Protein AF-A0A4Q6BXK0-F1 (afdb_monomer_lite)

Foldseek 3Di:
DDDDDDDDDDDDDDDDDDDDDDDPPPDPDPPDPPDPQPPVNVLVVVQVVVLVLQVVQAFKWKWFKAQPQPRATAWIKIKGWDWDWAFDDDPPPDGGSTHIAIKIWIWIDQPDTDTDIFGHWDADSVQQKTKTKDKDQLVVLVDQFPPRPRIWIKMWIFGDDPQWTWTKIATVPDSNLMITIIIGGVDDDRVVNCVPHPRHLLVQEQDKDKWKKWWWDQDPPPRDTDIFIKMKIKHFYDSPPRVSVNCSRHVQGKGFIKIWMGGPPPDIDIDGRWIQGQNQQKTWDKDWDQDPVGIKIKIKIKGNHDSRDQPAKIKMWIDIPPGDIMIMITHD

Sequence (332 aa):
MKLKIKGSPMKIVTTKTLAALLASAVAVALVGCGKDKSIEQYQRERLQENLAVYESVAGTYTGAVYSTATNKSIGALQLDLSAETTSVASSTGELPIGAPVLVTNVSFRDQSILNIRIDSSFYDQSSGAYNATVVVDRQTVGQPTPGGDKTAQVVIKGFIRNGHLTGTIGALNNPRGSAKFDLVLNGTPLDQIRKGAPKGPLDTVGVTKQYSGRGTMPDSRTGKSTRRSMTLQVNKPSQGPAGDFVDIFNPDILKFVNVSVEFSEAVSISFINIVWNPANRTIDGSNTINSTSGTYTVFIQCNGFEFTQQSEPFHCDYWSSRSPVISMDFQP

Secondary structure (DSSP, 8-state):
--------PPPP---------S----SSS---------HHHHHHHHHHHHHHHHHTT-EEEEEEEEETTT--EEEEEEEEEEEEEE----SSSS---PEEEEEEEEEEESSSEEEEEEEEEEEETTTTEEEEEEEEESGGGSS--TTS--EEEEEEEEEEETTEEEEEEEETT-STT-EEEEEEET-S-HHHHGGGSPP-GGGGTTPEEEEEEEEEEE-TTT--EEEEEEEEEEE----HHHHHHHHHH-TTS-EEEEEEEEETTTEEEEEEEEEEETTTTEEEEEEEEEETTEEEEEEEEEES--TTT--S-EEEEEEETTEEEEEEEE--

pLDDT: mean 81.97, std 17.42, range [34.41, 98.25]

Radius of gyration: 31.19 Å; chains: 1; bounding box: 68×86×97 Å

Structure (mmCIF, N/CA/C/O backbone):
data_AF-A0A4Q6BXK0-F1
#
_entry.id   AF-A0A4Q6BXK0-F1
#
loop_
_atom_site.group_PDB
_atom_site.id
_atom_site.type_symbol
_atom_site.label_atom_id
_atom_site.label_alt_id
_atom_site.label_comp_id
_atom_site.label_asym_id
_atom_site.label_entity_id
_atom_site.label_seq_id
_atom_site.pdbx_PDB_ins_code
_atom_site.Cartn_x
_atom_site.Cartn_y
_atom_site.Cartn_z
_atom_site.occupancy
_atom_site.B_iso_or_equiv
_atom_site.auth_seq_id
_atom_site.auth_comp_id
_atom_site.auth_asym_id
_atom_site.auth_atom_id
_atom_site.pdbx_PDB_model_num
ATOM 1 N N . MET A 1 1 ? -0.822 -53.915 22.910 1.00 47.47 1 MET A N 1
ATOM 2 C CA . MET A 1 1 ? -0.569 -53.940 24.368 1.00 47.47 1 MET A CA 1
ATOM 3 C C . MET A 1 1 ? -1.603 -53.034 25.034 1.00 47.47 1 MET A C 1
ATOM 5 O O . MET A 1 1 ? -1.603 -51.844 24.761 1.00 47.47 1 MET A O 1
ATOM 9 N N . LYS A 1 2 ? -2.572 -53.597 25.769 1.00 38.19 2 LYS A N 1
ATOM 10 C CA . LYS A 1 2 ? -3.665 -52.852 26.423 1.00 38.19 2 LYS A CA 1
ATOM 11 C C . LYS A 1 2 ? -3.293 -52.625 27.890 1.00 38.19 2 LYS A C 1
ATOM 13 O O . LYS A 1 2 ? -3.206 -53.596 28.632 1.00 38.19 2 LYS A O 1
ATOM 18 N N . LEU A 1 3 ? -3.107 -51.372 28.301 1.00 40.94 3 LEU A N 1
ATOM 19 C CA . LEU A 1 3 ? -2.912 -50.991 29.702 1.00 40.94 3 LEU A CA 1
ATOM 20 C C . LEU A 1 3 ? -4.187 -50.315 30.224 1.00 40.94 3 LEU A C 1
ATOM 22 O O . LEU A 1 3 ? -4.533 -49.202 29.843 1.00 40.94 3 LEU A O 1
ATOM 26 N N . LYS A 1 4 ? -4.913 -51.065 31.060 1.00 40.66 4 LYS A N 1
ATOM 27 C CA . LYS A 1 4 ? -6.055 -50.638 31.879 1.00 40.66 4 LYS A CA 1
ATOM 28 C C . LYS A 1 4 ? -5.491 -50.051 33.177 1.00 40.66 4 LYS A C 1
ATOM 30 O O . LYS A 1 4 ? -4.868 -50.795 33.929 1.00 40.66 4 LYS A O 1
ATOM 35 N N . ILE A 1 5 ? -5.756 -48.781 33.477 1.00 53.19 5 ILE A N 1
ATOM 36 C CA . ILE A 1 5 ? -5.547 -48.222 34.821 1.00 53.19 5 ILE A CA 1
ATOM 37 C C . ILE A 1 5 ? -6.923 -47.966 35.445 1.00 53.19 5 ILE A C 1
ATOM 39 O O . ILE A 1 5 ? -7.751 -47.233 34.908 1.00 53.19 5 ILE A O 1
ATOM 43 N N . LYS A 1 6 ? -7.164 -48.684 36.546 1.00 49.00 6 LYS A N 1
ATOM 44 C CA . LYS A 1 6 ? -8.318 -48.610 37.451 1.00 49.00 6 LYS A CA 1
ATOM 45 C C . LYS A 1 6 ? -8.312 -47.270 38.193 1.00 49.00 6 LYS A C 1
ATOM 47 O O . LYS A 1 6 ? -7.262 -46.824 38.640 1.00 49.00 6 LYS A O 1
ATOM 52 N N . GLY A 1 7 ? -9.492 -46.671 38.331 1.00 44.62 7 GLY A N 1
ATOM 53 C CA . GLY A 1 7 ? -9.680 -45.369 38.961 1.00 44.62 7 GLY A CA 1
ATOM 54 C C . GLY A 1 7 ? -9.720 -45.370 40.489 1.00 44.62 7 GLY A C 1
ATOM 55 O O . GLY A 1 7 ? -9.582 -46.393 41.158 1.00 44.62 7 GLY A O 1
ATOM 56 N N . SER A 1 8 ? -9.986 -44.183 41.025 1.00 42.69 8 SER A N 1
ATOM 57 C CA . SER A 1 8 ? -10.644 -43.976 42.313 1.00 42.69 8 SER A CA 1
ATOM 58 C C . SER A 1 8 ? -11.470 -42.683 42.246 1.00 42.69 8 SER A C 1
ATOM 60 O O . SER A 1 8 ? -11.004 -41.706 41.659 1.00 42.69 8 SER A O 1
ATOM 62 N N . PRO A 1 9 ? -12.703 -42.678 42.784 1.00 49.78 9 PRO A N 1
ATOM 63 C CA . PRO A 1 9 ? -13.617 -41.545 42.702 1.00 49.78 9 PRO A CA 1
ATOM 64 C C . PRO A 1 9 ? -13.255 -40.468 43.729 1.00 49.78 9 PRO A C 1
ATOM 66 O O . PRO A 1 9 ? -13.140 -40.740 44.926 1.00 49.78 9 PRO A O 1
ATOM 69 N N . MET A 1 10 ? -13.103 -39.229 43.262 1.00 41.53 10 MET A N 1
ATOM 70 C CA . MET A 1 10 ? -12.923 -38.069 44.128 1.00 41.53 10 MET A CA 1
ATOM 71 C C . MET A 1 10 ? -14.289 -37.639 44.675 1.00 41.53 10 MET A C 1
ATOM 73 O O . MET A 1 10 ? -15.237 -37.414 43.924 1.00 41.53 10 MET A O 1
ATOM 77 N N . LYS A 1 11 ? 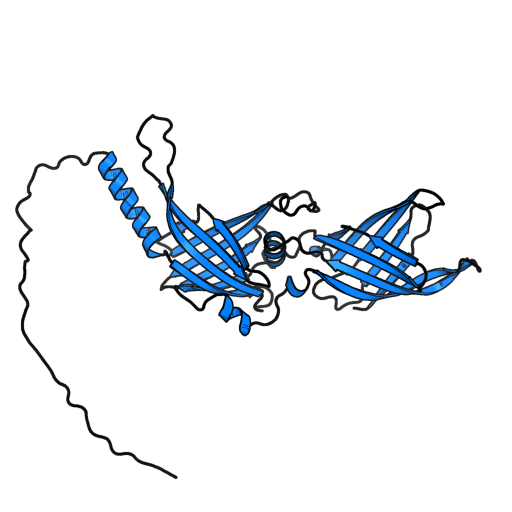-14.390 -37.605 46.006 1.00 39.88 11 LYS A N 1
ATOM 78 C CA . LYS A 1 11 ? -15.603 -37.274 46.757 1.00 39.88 11 LYS A CA 1
ATOM 79 C C . LYS A 1 11 ? -16.047 -35.838 46.474 1.00 39.88 11 LYS A C 1
ATOM 81 O O . LYS A 1 11 ? -15.280 -34.896 46.644 1.00 39.88 11 LYS A O 1
ATOM 86 N N . ILE A 1 12 ? -17.320 -35.708 46.121 1.00 42.16 12 ILE A N 1
ATOM 87 C CA . ILE A 1 12 ? -18.082 -34.462 46.109 1.00 42.16 12 ILE A CA 1
ATOM 88 C C . ILE A 1 12 ? -18.236 -34.004 47.563 1.00 42.16 12 ILE A C 1
ATOM 90 O O . ILE A 1 12 ? -18.838 -34.709 48.373 1.00 42.16 12 ILE A O 1
ATOM 94 N N . VAL A 1 13 ? -17.686 -32.837 47.894 1.00 41.59 13 VAL A N 1
ATOM 95 C CA . VAL A 1 13 ? -17.972 -32.136 49.150 1.00 41.59 13 VAL A CA 1
ATOM 96 C C . VAL A 1 13 ? -19.018 -31.073 48.846 1.00 41.59 13 VAL A C 1
ATOM 98 O O . VAL A 1 13 ? -18.731 -30.022 48.283 1.00 41.59 13 VAL A O 1
ATOM 101 N N . THR A 1 14 ? -20.259 -31.388 49.193 1.00 41.06 14 THR A N 1
ATOM 102 C CA . THR A 1 14 ? -21.359 -30.436 49.328 1.00 41.06 14 THR A CA 1
ATOM 103 C C . THR A 1 14 ? -21.208 -29.668 50.636 1.00 41.06 14 THR A C 1
ATOM 105 O O . THR A 1 14 ? -21.410 -30.240 51.706 1.00 41.06 14 THR A O 1
ATOM 108 N N . THR A 1 15 ? -20.941 -28.369 50.559 1.00 41.47 15 THR A N 1
ATOM 109 C CA . THR A 1 15 ? -21.187 -27.418 51.650 1.00 41.47 15 THR A CA 1
ATOM 110 C C . THR A 1 15 ? -22.374 -26.541 51.268 1.00 41.47 15 THR A C 1
ATOM 112 O O . THR A 1 15 ? -22.291 -25.651 50.426 1.00 41.47 15 THR A O 1
ATOM 115 N N . LYS A 1 16 ? -23.521 -26.848 51.878 1.00 40.62 16 LYS A N 1
ATOM 116 C CA . LYS A 1 16 ? -24.666 -25.945 51.981 1.00 40.62 16 LYS A CA 1
ATOM 117 C C . LYS A 1 16 ? -24.471 -25.033 53.200 1.00 40.62 16 LYS A C 1
ATOM 119 O O . LYS A 1 16 ? -23.927 -25.465 54.213 1.00 40.62 16 LYS A O 1
ATOM 124 N N . THR A 1 17 ? -25.087 -23.856 53.089 1.00 37.41 17 THR A N 1
ATOM 125 C CA . THR A 1 17 ? -25.618 -22.957 54.137 1.00 37.41 17 THR A CA 1
ATOM 126 C C . THR A 1 17 ? -24.703 -21.956 54.863 1.00 37.41 17 THR A C 1
ATOM 128 O O . THR A 1 17 ? -23.662 -22.312 55.397 1.00 37.41 17 THR A O 1
ATOM 131 N N . LEU A 1 18 ? -25.262 -20.731 54.959 1.00 34.84 18 LEU A N 1
ATOM 132 C CA . LEU A 1 18 ? -24.888 -19.512 55.707 1.00 34.84 18 LEU A CA 1
ATOM 133 C C . LEU A 1 18 ? -23.743 -18.680 55.086 1.00 34.84 18 LEU A C 1
ATOM 135 O O . LEU A 1 18 ? -22.638 -19.171 54.951 1.00 34.84 18 LEU A O 1
ATOM 139 N N . ALA A 1 19 ? -23.909 -17.421 54.661 1.00 34.41 19 ALA A N 1
ATOM 140 C CA . ALA A 1 19 ? -24.789 -16.368 55.162 1.00 34.41 19 ALA A CA 1
ATOM 141 C C . ALA A 1 19 ? -25.384 -15.503 54.029 1.00 34.41 19 ALA A C 1
ATOM 143 O O . ALA A 1 19 ? -24.677 -14.816 53.295 1.00 34.41 19 ALA A O 1
ATOM 144 N N . ALA A 1 20 ? -26.715 -15.524 53.936 1.00 37.69 20 ALA A N 1
ATOM 145 C CA . ALA A 1 20 ? -27.497 -14.354 53.561 1.00 37.69 20 ALA A CA 1
ATOM 146 C C . ALA A 1 20 ? -27.573 -13.413 54.781 1.00 37.69 20 ALA A C 1
ATOM 148 O O . ALA A 1 20 ? -27.389 -13.871 55.907 1.00 37.69 20 ALA A O 1
ATOM 149 N N . LEU A 1 21 ? -27.918 -12.147 54.540 1.00 35.72 21 LEU A N 1
ATOM 150 C CA . LEU A 1 21 ? -27.929 -11.002 55.465 1.00 35.72 21 LEU A CA 1
ATOM 151 C C . LEU A 1 21 ? -26.578 -10.308 55.663 1.00 35.72 21 LEU A C 1
ATOM 153 O O . LEU A 1 21 ? -25.875 -10.548 56.636 1.00 35.72 21 LEU A O 1
ATOM 157 N N . LEU A 1 22 ? -26.319 -9.319 54.806 1.00 36.19 22 LEU A N 1
ATOM 158 C CA . LEU A 1 22 ? -25.858 -8.007 55.254 1.00 36.19 22 LEU A CA 1
ATOM 159 C C . LEU A 1 22 ? -26.405 -6.934 54.297 1.00 36.19 22 LEU A C 1
ATOM 161 O O . LEU A 1 22 ? -26.023 -6.845 53.136 1.00 36.19 22 LEU A O 1
ATOM 165 N N . ALA A 1 23 ? -27.323 -6.141 54.851 1.00 38.09 23 ALA A N 1
ATOM 166 C CA . ALA A 1 23 ? -27.638 -4.764 54.479 1.00 38.09 23 ALA A CA 1
ATOM 167 C C . ALA A 1 23 ? -28.390 -4.492 53.160 1.00 38.09 23 ALA A C 1
ATOM 169 O O . ALA A 1 23 ? -28.020 -3.632 52.367 1.00 38.09 23 ALA A O 1
ATOM 170 N N . SER A 1 24 ? -29.584 -5.071 53.037 1.00 40.47 24 SER A N 1
ATOM 171 C CA . SER A 1 24 ? -30.752 -4.321 52.560 1.00 40.47 24 SER A CA 1
ATOM 172 C C . SER A 1 24 ? -31.136 -3.266 53.613 1.00 40.47 24 SER A C 1
ATOM 174 O O . SER A 1 24 ? -31.979 -3.532 54.467 1.00 40.47 24 SER A O 1
ATOM 176 N N . ALA A 1 25 ? -30.466 -2.110 53.626 1.00 38.47 25 ALA A N 1
ATOM 177 C CA . ALA A 1 25 ? -30.793 -1.017 54.549 1.00 38.47 25 ALA A CA 1
ATOM 178 C C . ALA A 1 25 ? -30.256 0.356 54.098 1.00 38.47 25 ALA A C 1
ATOM 180 O O . ALA A 1 25 ? -29.630 1.042 54.890 1.00 38.47 25 ALA A O 1
ATOM 181 N N . VAL A 1 26 ? -30.514 0.772 52.851 1.00 40.78 26 VAL A N 1
ATOM 182 C CA . VAL A 1 26 ? -30.717 2.198 52.501 1.00 40.78 26 VAL A CA 1
ATOM 183 C C . VAL A 1 26 ? -31.717 2.272 51.340 1.00 40.78 26 VAL A C 1
ATOM 185 O O . VAL A 1 26 ? -31.416 2.692 50.230 1.00 40.78 26 VAL A O 1
ATOM 188 N N . ALA A 1 27 ? -32.934 1.806 51.584 1.00 44.47 27 ALA A N 1
ATOM 189 C CA . ALA A 1 27 ? -34.097 2.268 50.845 1.00 44.47 27 ALA A CA 1
ATOM 190 C C . ALA A 1 27 ? -35.054 2.828 51.897 1.00 44.47 27 ALA A C 1
ATOM 192 O O . ALA A 1 27 ? -35.270 2.186 52.920 1.00 44.47 27 ALA A O 1
ATOM 193 N N . VAL A 1 28 ? -35.608 4.012 51.633 1.00 44.97 28 VAL A N 1
ATOM 194 C CA . VAL A 1 28 ? -36.529 4.774 52.498 1.00 44.97 28 VAL A CA 1
ATOM 195 C C . VAL A 1 28 ? -35.856 5.680 53.544 1.00 44.97 28 VAL A C 1
ATOM 197 O O . VAL A 1 28 ? -36.063 5.536 54.742 1.00 44.97 28 VAL A O 1
ATOM 200 N N . ALA A 1 29 ? -35.099 6.681 53.081 1.00 40.66 29 ALA A N 1
ATOM 201 C CA . ALA A 1 29 ? -34.947 7.955 53.803 1.00 40.66 29 ALA A CA 1
ATOM 202 C C . ALA A 1 29 ? -34.529 9.128 52.891 1.00 40.66 29 ALA A C 1
ATOM 204 O O . ALA A 1 29 ? -33.766 9.980 53.314 1.00 40.66 29 ALA A O 1
ATOM 205 N N . LEU A 1 30 ? -35.003 9.197 51.641 1.00 43.28 30 LEU A N 1
ATOM 206 C CA . LEU A 1 30 ? -34.894 10.407 50.811 1.00 43.28 30 LEU A CA 1
ATOM 207 C C . LEU A 1 30 ? -36.095 10.498 49.852 1.00 43.28 30 LEU A C 1
ATOM 209 O O . LEU A 1 30 ? -35.956 10.503 48.635 1.00 43.28 30 LEU A O 1
ATOM 213 N N . VAL A 1 31 ? -37.300 10.628 50.414 1.00 48.72 31 VAL A N 1
ATOM 214 C CA . VAL A 1 31 ? -38.347 11.443 49.769 1.00 48.72 31 VAL A CA 1
ATOM 215 C C . VAL A 1 31 ? -37.967 12.899 50.053 1.00 48.72 31 VAL A C 1
ATOM 217 O O . VAL A 1 31 ? -38.563 13.577 50.881 1.00 48.72 31 VAL A O 1
ATOM 220 N N . GLY A 1 32 ? -36.847 13.326 49.475 1.00 43.81 32 GLY A N 1
ATOM 221 C CA . GLY A 1 32 ? -36.395 14.708 49.479 1.00 43.81 32 GLY A CA 1
ATOM 222 C C . GLY A 1 32 ? -36.852 15.338 48.177 1.00 43.81 32 GLY A C 1
ATOM 223 O O . GLY A 1 32 ? -36.694 14.720 47.127 1.00 43.81 32 GLY A O 1
ATOM 224 N N . CYS A 1 33 ? -37.446 16.528 48.265 1.00 47.50 33 CYS A N 1
ATOM 225 C CA . CYS A 1 33 ? -37.827 17.398 47.156 1.00 47.50 33 CYS A CA 1
ATOM 226 C C . CYS A 1 33 ? -36.963 17.159 45.913 1.00 47.50 33 CYS A C 1
ATOM 228 O O . CYS A 1 33 ? -35.739 17.276 46.005 1.00 47.50 33 CYS A O 1
ATOM 230 N N . GLY A 1 34 ? -37.593 16.832 44.780 1.00 48.00 34 GLY A N 1
ATOM 231 C CA . GLY A 1 34 ? -36.916 16.744 43.492 1.00 48.00 34 GLY A CA 1
ATOM 232 C C . GLY A 1 34 ? -36.221 18.068 43.208 1.00 48.00 34 GLY A C 1
ATOM 233 O O . GLY A 1 34 ? -36.847 19.012 42.743 1.00 48.00 34 GLY A O 1
ATOM 234 N N . LYS A 1 35 ? -34.939 18.165 43.569 1.00 55.38 35 LYS A N 1
ATOM 235 C CA . LYS A 1 35 ? -34.068 19.229 43.099 1.00 55.38 35 LYS A CA 1
ATOM 236 C C . LYS A 1 35 ? -33.928 18.974 41.615 1.00 55.38 35 LYS A C 1
ATOM 238 O O . LYS A 1 35 ? -33.346 17.956 41.235 1.00 55.38 35 LYS A O 1
ATOM 243 N N . ASP A 1 36 ? -34.494 19.866 40.813 1.00 64.00 36 ASP A N 1
ATOM 244 C CA . ASP A 1 36 ? -34.212 19.937 39.389 1.00 64.00 36 ASP A CA 1
ATOM 245 C C . ASP A 1 36 ? -32.697 19.809 39.218 1.00 64.00 36 ASP A C 1
ATOM 247 O O . ASP A 1 36 ? -31.926 20.615 39.752 1.00 64.00 36 ASP A O 1
ATOM 251 N N . LYS A 1 37 ? -32.260 18.719 38.577 1.00 71.62 37 LYS A N 1
ATOM 252 C CA . LYS A 1 37 ? -30.845 18.532 38.260 1.00 71.62 37 LYS A CA 1
ATOM 253 C C . LYS A 1 37 ? -30.430 19.748 37.444 1.00 71.62 37 LYS A C 1
ATOM 255 O O . LYS A 1 37 ? -31.094 20.081 36.461 1.00 71.62 37 LYS A O 1
ATOM 260 N N . SER A 1 38 ? -29.356 20.419 37.850 1.00 80.94 38 SER A N 1
ATOM 261 C CA . SER A 1 38 ? -28.832 21.517 37.045 1.00 80.94 38 SER A CA 1
ATOM 262 C C . SER A 1 38 ? -28.465 20.989 35.656 1.00 80.94 38 SER A C 1
ATOM 264 O O . SER A 1 38 ? -28.091 19.822 35.498 1.00 80.94 38 SER A O 1
ATOM 266 N N . ILE A 1 39 ? -28.563 21.850 34.641 1.00 79.25 39 ILE A N 1
ATOM 267 C CA . ILE A 1 39 ? -28.175 21.515 33.262 1.00 79.25 39 ILE A CA 1
ATOM 268 C C . ILE A 1 39 ? -26.745 20.944 33.235 1.00 79.25 39 ILE A C 1
ATOM 270 O O . ILE A 1 39 ? -26.496 19.938 32.572 1.00 79.25 39 ILE A O 1
ATOM 274 N N . GLU A 1 40 ? -25.846 21.495 34.054 1.00 79.06 40 GLU A N 1
ATOM 275 C CA . GLU A 1 40 ? -24.476 21.001 34.223 1.00 79.06 40 GLU A CA 1
ATOM 276 C C . GLU A 1 40 ? -24.409 19.565 34.762 1.00 79.06 40 GLU A C 1
ATOM 278 O O . GLU A 1 40 ? -23.611 18.758 34.285 1.00 79.06 40 GLU A O 1
ATOM 283 N N . GLN A 1 41 ? -25.238 19.220 35.755 1.00 82.50 41 GLN A N 1
ATOM 284 C CA . GLN A 1 41 ? -25.271 17.868 36.312 1.00 82.50 41 GLN A CA 1
ATOM 285 C C . GLN A 1 41 ? -25.757 16.859 35.266 1.00 82.50 41 GLN A C 1
ATOM 287 O O . GLN A 1 41 ? -25.150 15.802 35.113 1.00 82.50 41 GLN A O 1
ATOM 292 N N . TYR A 1 42 ? -26.795 17.206 34.503 1.00 83.06 42 TYR A N 1
ATOM 293 C CA . TYR A 1 42 ? -27.288 16.371 33.407 1.00 83.06 42 TYR A CA 1
ATOM 294 C C . TYR A 1 42 ? -26.234 16.170 32.307 1.00 83.06 42 TYR A C 1
ATOM 296 O O . TYR A 1 42 ? -26.047 15.059 31.811 1.00 83.06 42 TYR A O 1
ATOM 304 N N . GLN A 1 43 ? -25.507 17.229 31.945 1.00 81.81 43 GLN A N 1
ATOM 305 C CA . GLN A 1 43 ? -24.441 17.159 30.945 1.00 81.81 43 GLN A CA 1
ATOM 306 C C . GLN A 1 43 ? -23.260 16.292 31.413 1.00 81.81 43 GLN A C 1
ATOM 308 O O . GLN A 1 43 ? -22.730 15.518 30.617 1.00 81.81 43 GLN A O 1
ATOM 313 N N . ARG A 1 44 ? -22.879 16.354 32.697 1.00 83.94 44 ARG A N 1
ATOM 314 C CA . ARG A 1 44 ? -21.838 15.480 33.271 1.00 83.94 44 ARG A CA 1
ATOM 315 C C . ARG A 1 44 ? -22.261 14.015 33.322 1.00 83.94 44 ARG A C 1
ATOM 317 O O . ARG A 1 44 ? -21.460 13.155 32.974 1.00 83.94 44 ARG A O 1
ATOM 324 N N . GLU A 1 45 ? -23.497 13.735 33.730 1.00 86.19 45 GLU A N 1
ATOM 325 C CA . GLU A 1 45 ? -24.033 12.368 33.752 1.00 86.19 45 GLU A CA 1
ATOM 326 C C . GLU A 1 45 ? -24.054 11.769 32.339 1.00 86.19 45 GLU A C 1
ATOM 328 O O . GLU A 1 45 ? -23.545 10.669 32.136 1.00 86.19 45 GLU A O 1
ATOM 333 N N . ARG A 1 46 ? -24.528 12.524 31.336 1.00 85.75 46 ARG A N 1
ATOM 334 C CA . ARG A 1 46 ? -24.482 12.088 29.930 1.00 85.75 46 ARG A CA 1
ATOM 335 C C . ARG A 1 46 ? -23.067 11.883 29.405 1.00 85.75 46 ARG A C 1
ATOM 337 O O . ARG A 1 46 ? -22.838 10.965 28.624 1.00 85.75 46 ARG A O 1
ATOM 344 N N . LEU A 1 47 ? -22.124 12.737 29.798 1.00 87.44 47 LEU A N 1
ATOM 345 C CA . LEU A 1 47 ? -20.723 12.571 29.421 1.00 87.44 47 LEU A CA 1
ATOM 346 C C . LEU A 1 47 ? -20.159 11.262 29.981 1.00 87.44 47 LEU A C 1
ATOM 348 O O . LEU A 1 47 ? -19.525 10.521 29.239 1.00 87.44 47 LEU A O 1
ATOM 352 N N . GLN A 1 48 ? -20.417 10.963 31.257 1.00 88.75 48 GLN A N 1
ATOM 353 C CA . GLN A 1 48 ? -19.979 9.717 31.889 1.00 88.75 48 GLN A CA 1
ATOM 354 C C . GLN A 1 48 ? -20.629 8.487 31.255 1.00 88.75 48 GLN A C 1
ATOM 356 O O . GLN A 1 48 ? -19.938 7.508 30.997 1.00 88.75 48 GLN A O 1
ATOM 361 N N . GLU A 1 49 ? -21.929 8.543 30.964 1.00 88.31 49 GLU A N 1
ATOM 362 C CA . GLU A 1 49 ? -22.647 7.455 30.296 1.00 88.31 49 GLU A CA 1
ATOM 363 C C . GLU A 1 49 ? -22.055 7.171 28.910 1.00 88.31 49 GLU A C 1
ATOM 365 O O . GLU A 1 49 ? -21.691 6.038 28.605 1.00 88.31 49 GLU A O 1
ATOM 370 N N . ASN A 1 50 ? -21.863 8.212 28.097 1.00 87.38 50 ASN A N 1
ATOM 371 C CA . ASN A 1 50 ? -21.269 8.076 26.769 1.00 87.38 50 ASN A CA 1
ATOM 372 C C . ASN A 1 50 ? -19.792 7.644 26.821 1.00 87.38 50 ASN A C 1
ATOM 374 O O . ASN A 1 50 ? -19.338 6.908 25.947 1.00 87.38 50 ASN A O 1
ATOM 378 N N . LEU A 1 51 ? -19.033 8.080 27.831 1.00 92.00 51 LEU A N 1
ATOM 379 C CA . LEU A 1 51 ? -17.649 7.648 28.023 1.00 92.00 51 LEU A CA 1
ATOM 380 C C . LEU A 1 51 ? -17.586 6.162 28.392 1.00 92.00 51 LEU A C 1
ATOM 382 O O . LEU A 1 51 ? -16.793 5.432 27.804 1.00 92.00 51 LEU A O 1
ATOM 386 N N . ALA A 1 52 ? -18.471 5.697 29.278 1.00 92.75 52 ALA A N 1
ATOM 387 C CA . ALA A 1 52 ? -18.562 4.292 29.668 1.00 92.75 52 ALA A CA 1
ATOM 388 C C . ALA A 1 52 ? -18.854 3.372 28.467 1.00 92.75 52 ALA A C 1
ATOM 390 O O . ALA A 1 52 ? -18.353 2.248 28.406 1.00 92.75 52 ALA A O 1
ATOM 391 N N . VAL A 1 53 ? -19.615 3.853 27.474 1.00 93.19 53 VAL A N 1
ATOM 392 C CA . VAL A 1 53 ? -19.824 3.129 26.209 1.00 93.19 53 VAL A CA 1
ATOM 393 C C . VAL A 1 53 ? -18.499 2.894 25.482 1.00 93.19 53 VAL A C 1
ATOM 395 O O . VAL A 1 53 ? -18.228 1.770 25.062 1.00 93.19 53 VAL A O 1
ATOM 398 N N . TYR A 1 54 ? -17.642 3.908 25.364 1.00 94.19 54 TYR A N 1
ATOM 399 C CA . TYR A 1 54 ? -16.328 3.754 24.734 1.00 94.19 54 TYR A CA 1
ATOM 400 C C . TYR A 1 54 ? -15.345 2.954 25.591 1.00 94.19 54 TYR A C 1
ATOM 402 O O . TYR A 1 54 ? -14.603 2.134 25.054 1.00 94.19 54 TYR A O 1
ATOM 410 N N . GLU A 1 55 ? -15.372 3.115 26.914 1.00 95.12 55 GLU A N 1
ATOM 411 C CA . GLU A 1 55 ? -14.566 2.309 27.838 1.00 95.12 55 GLU A CA 1
ATOM 412 C C . GLU A 1 55 ? -14.905 0.817 27.737 1.00 95.12 55 GLU A C 1
ATOM 414 O O . GLU A 1 55 ? -14.011 -0.021 27.836 1.00 95.12 55 GLU A O 1
ATOM 419 N N . SER A 1 56 ? -16.169 0.471 27.465 1.00 94.62 56 SER A N 1
ATOM 420 C CA . SER A 1 56 ? -16.600 -0.926 27.320 1.00 94.62 56 SER A CA 1
ATOM 421 C C . SER A 1 56 ? -15.954 -1.666 26.141 1.00 94.62 56 SER A C 1
ATOM 423 O O . SER A 1 56 ? -15.887 -2.896 26.153 1.00 94.62 56 SER A O 1
ATOM 425 N N . VAL A 1 57 ? -15.466 -0.930 25.136 1.00 96.44 57 VAL A N 1
ATOM 426 C CA . VAL A 1 57 ? -14.769 -1.479 23.963 1.00 96.44 57 VAL A CA 1
ATOM 427 C C . VAL A 1 57 ? -13.284 -1.136 23.926 1.00 96.44 57 VAL A C 1
ATOM 429 O O . VAL A 1 57 ? -12.588 -1.588 23.014 1.00 96.44 57 VAL A O 1
ATOM 432 N N . ALA A 1 58 ? -12.790 -0.370 24.899 1.00 96.75 58 ALA A N 1
ATOM 433 C CA . ALA A 1 58 ? -11.392 0.013 24.992 1.00 96.75 58 ALA A CA 1
ATOM 434 C C . ALA A 1 58 ? -10.483 -1.206 25.209 1.00 96.75 58 ALA A C 1
ATOM 436 O O . ALA A 1 58 ? -10.852 -2.196 25.844 1.00 96.75 58 ALA A O 1
ATOM 437 N N . GLY A 1 59 ? -9.268 -1.120 24.677 1.00 97.00 59 GLY A N 1
ATOM 438 C CA . GLY A 1 59 ? -8.268 -2.175 24.769 1.00 97.00 59 GLY A CA 1
ATOM 439 C C . GLY A 1 59 ? -7.504 -2.391 23.471 1.00 97.00 59 GLY A C 1
ATOM 440 O O . GLY A 1 59 ? -7.705 -1.698 22.473 1.00 97.00 59 GLY A O 1
ATOM 441 N N . THR A 1 60 ? -6.609 -3.370 23.508 1.00 97.94 60 THR A N 1
ATOM 442 C CA . THR A 1 60 ? -5.703 -3.702 22.407 1.00 97.94 60 THR A CA 1
ATOM 443 C C . THR A 1 60 ? -6.252 -4.876 21.613 1.00 97.94 60 THR A C 1
ATOM 445 O O . THR A 1 60 ? -6.346 -5.984 22.133 1.00 97.94 60 THR A O 1
ATOM 448 N N . TYR A 1 61 ? -6.588 -4.661 20.347 1.00 98.12 61 TYR A N 1
ATOM 449 C CA . TYR A 1 61 ? -7.073 -5.698 19.439 1.00 98.12 61 TYR A CA 1
ATOM 450 C C . TYR A 1 61 ? -5.980 -6.058 18.450 1.00 98.12 61 TYR A C 1
ATOM 452 O O . TYR A 1 61 ? -5.502 -5.181 17.736 1.00 98.12 61 TYR A O 1
ATOM 460 N N . THR A 1 62 ? -5.602 -7.331 18.355 1.00 97.44 62 THR A N 1
ATOM 461 C CA . THR A 1 62 ? -4.535 -7.764 17.441 1.00 97.44 62 THR A CA 1
ATOM 462 C C . THR A 1 62 ? -4.934 -8.963 16.597 1.00 97.44 62 THR A C 1
ATOM 464 O O . THR A 1 62 ? -5.686 -9.838 17.029 1.00 97.44 62 THR A O 1
ATOM 467 N N . GLY A 1 63 ? -4.421 -9.019 15.369 1.00 95.25 63 GLY A N 1
ATOM 468 C CA . GLY A 1 63 ? -4.705 -10.117 14.456 1.00 95.25 63 GLY A CA 1
ATOM 469 C C . GLY A 1 63 ? -3.993 -10.003 13.113 1.00 95.25 63 GLY A C 1
ATOM 470 O O . GLY A 1 63 ? -3.315 -9.020 12.806 1.00 95.25 63 GLY A O 1
ATOM 471 N N . ALA A 1 64 ? -4.126 -11.055 12.310 1.00 92.88 64 ALA A N 1
ATOM 472 C CA . ALA A 1 64 ? -3.594 -11.094 10.954 1.00 92.88 64 ALA A CA 1
ATOM 473 C C . ALA A 1 64 ? -4.551 -10.409 9.968 1.00 92.88 64 ALA A C 1
ATOM 475 O O . ALA A 1 64 ? -5.774 -10.460 10.115 1.00 92.88 64 ALA A O 1
ATOM 476 N N . VAL A 1 65 ? -3.977 -9.801 8.932 1.00 93.38 65 VAL A N 1
ATOM 477 C CA . VAL A 1 65 ? -4.713 -9.123 7.864 1.00 93.38 65 VAL A CA 1
ATOM 478 C C . VAL A 1 65 ? -4.551 -9.899 6.565 1.00 93.38 65 VAL A C 1
ATOM 480 O O . VAL A 1 65 ? -3.435 -10.241 6.170 1.00 93.38 65 VAL A O 1
ATOM 483 N N . TYR A 1 66 ? -5.662 -10.143 5.873 1.00 92.88 66 TYR A N 1
ATOM 484 C CA . TYR A 1 66 ? -5.707 -10.945 4.653 1.00 92.88 66 TYR A CA 1
ATOM 485 C C . TYR A 1 66 ? -6.277 -10.139 3.492 1.00 92.88 66 TYR A C 1
ATOM 487 O O . TYR A 1 66 ? -7.368 -9.588 3.601 1.00 92.88 66 TYR A O 1
ATOM 495 N N . SER A 1 67 ? -5.581 -10.118 2.356 1.00 92.12 67 SER A N 1
ATOM 496 C CA . SER A 1 67 ? -6.091 -9.514 1.117 1.00 92.12 67 SER A CA 1
ATOM 497 C C . SER A 1 67 ? -7.444 -10.128 0.750 1.00 92.12 67 SER A C 1
ATOM 499 O O . SER A 1 67 ? -7.573 -11.353 0.728 1.00 92.12 67 SER A O 1
ATOM 501 N N . THR A 1 68 ? -8.452 -9.315 0.431 1.00 93.56 68 THR A N 1
ATOM 502 C CA . THR A 1 68 ? -9.754 -9.843 -0.018 1.00 93.56 68 THR A CA 1
ATOM 503 C C . THR A 1 68 ? -9.654 -10.483 -1.403 1.00 93.56 68 THR A C 1
ATOM 505 O O . THR A 1 68 ? -10.326 -11.477 -1.661 1.00 93.56 68 THR A O 1
ATOM 508 N N . ALA A 1 69 ? -8.771 -9.964 -2.262 1.00 89.19 69 ALA A N 1
ATOM 509 C CA . ALA A 1 69 ? -8.567 -10.455 -3.622 1.00 89.19 69 ALA A CA 1
ATOM 510 C C . ALA A 1 69 ? -7.881 -11.830 -3.672 1.00 89.19 69 ALA A C 1
ATOM 512 O O . ALA A 1 69 ? -8.217 -12.657 -4.513 1.00 89.19 69 ALA A O 1
ATOM 513 N N . THR A 1 70 ? -6.908 -12.081 -2.788 1.00 87.88 70 THR A N 1
ATOM 514 C CA . THR A 1 70 ? -6.074 -13.301 -2.850 1.00 87.88 70 THR A CA 1
ATOM 515 C C . THR A 1 70 ? -6.207 -14.217 -1.638 1.00 87.88 70 THR A C 1
ATOM 517 O O . THR A 1 70 ? -5.664 -15.320 -1.649 1.00 87.88 70 THR A O 1
ATOM 520 N N . ASN A 1 71 ? -6.876 -13.765 -0.573 1.00 89.69 71 ASN A N 1
ATOM 521 C CA . ASN A 1 71 ? -6.943 -14.428 0.733 1.00 89.69 71 ASN A CA 1
ATOM 522 C C . ASN A 1 71 ? -5.564 -14.754 1.349 1.00 89.69 71 ASN A C 1
ATOM 524 O O . ASN A 1 71 ? -5.465 -15.558 2.275 1.00 89.69 71 ASN A O 1
ATOM 528 N N . LYS A 1 72 ? -4.487 -14.138 0.847 1.00 88.88 72 LYS A N 1
ATOM 529 C CA . LYS A 1 72 ? -3.138 -14.267 1.400 1.00 88.88 72 LYS A CA 1
ATOM 530 C C . LYS A 1 72 ? -2.943 -13.260 2.527 1.00 88.88 72 LYS A C 1
ATOM 532 O O . LYS A 1 72 ? -3.463 -12.145 2.462 1.00 88.88 72 LYS A O 1
ATOM 537 N N . SER A 1 73 ? -2.174 -13.658 3.539 1.00 88.88 73 SER A N 1
ATOM 538 C CA . SER A 1 73 ? -1.736 -12.752 4.603 1.00 88.88 73 SER A CA 1
ATOM 539 C C . SER A 1 73 ? -0.901 -11.624 4.001 1.00 88.88 73 SER A C 1
ATOM 541 O O . SER A 1 73 ? 0.035 -11.889 3.248 1.00 88.88 73 SER A O 1
ATOM 543 N N . ILE A 1 74 ? -1.232 -10.380 4.337 1.00 86.88 74 ILE A N 1
ATOM 544 C CA . ILE A 1 74 ? -0.504 -9.182 3.887 1.00 86.88 74 ILE A CA 1
ATOM 545 C C . ILE A 1 74 ? 0.199 -8.448 5.031 1.00 86.88 74 ILE A C 1
ATOM 547 O O . ILE A 1 74 ? 1.025 -7.580 4.771 1.00 86.88 74 ILE A O 1
ATOM 551 N N . GLY A 1 75 ? -0.092 -8.810 6.282 1.00 89.12 75 GLY A N 1
ATOM 552 C CA . GLY A 1 75 ? 0.533 -8.222 7.462 1.00 89.12 75 GLY A CA 1
ATOM 553 C C . GLY A 1 75 ? -0.212 -8.578 8.744 1.00 89.12 75 GLY A C 1
ATOM 554 O O . GLY A 1 75 ? -1.108 -9.426 8.749 1.00 89.12 75 GLY A O 1
ATOM 555 N N . ALA A 1 76 ? 0.163 -7.911 9.828 1.00 91.75 76 ALA A N 1
ATOM 556 C CA . ALA A 1 76 ? -0.551 -7.938 11.097 1.00 91.75 76 ALA A CA 1
ATOM 557 C C . ALA A 1 76 ? -1.020 -6.526 11.453 1.00 91.75 76 ALA A C 1
ATOM 559 O O . ALA A 1 76 ? -0.343 -5.544 11.142 1.00 91.75 76 ALA A O 1
ATOM 560 N N . LEU A 1 77 ? -2.172 -6.443 12.108 1.00 94.62 77 LEU A N 1
ATOM 561 C CA . LEU A 1 77 ? -2.789 -5.201 12.546 1.00 94.62 77 LEU A CA 1
ATOM 562 C C . LEU A 1 77 ? -3.018 -5.261 14.051 1.00 94.62 77 LEU A C 1
ATOM 564 O O . LEU A 1 77 ? -3.461 -6.280 14.585 1.00 94.62 77 LEU A O 1
ATOM 568 N N . GLN A 1 78 ? -2.721 -4.151 14.706 1.00 96.25 78 GLN A N 1
ATOM 569 C CA . GLN A 1 78 ? -3.082 -3.862 16.076 1.00 96.25 78 GLN A CA 1
ATOM 570 C C . GLN A 1 78 ? -3.866 -2.550 16.102 1.00 96.25 78 GLN A C 1
ATOM 572 O O . GLN A 1 78 ? -3.463 -1.571 15.474 1.00 96.25 78 GLN A O 1
ATOM 577 N N . LEU A 1 79 ? -4.993 -2.558 16.805 1.00 97.06 79 LEU A N 1
ATOM 578 C CA . LEU A 1 79 ? -5.813 -1.389 17.081 1.00 97.06 79 LEU A CA 1
ATOM 579 C C . LEU A 1 79 ? -5.892 -1.213 18.593 1.00 97.06 79 LEU A C 1
ATOM 581 O O . LEU A 1 79 ? -6.511 -2.031 19.272 1.00 97.06 79 LEU A O 1
ATOM 585 N N . ASP A 1 80 ? -5.268 -0.160 19.110 1.00 97.25 80 ASP A N 1
ATOM 586 C CA . ASP A 1 80 ? -5.409 0.236 20.509 1.00 97.25 80 ASP A CA 1
ATOM 587 C C . ASP A 1 80 ? -6.509 1.286 20.610 1.00 97.25 80 ASP A C 1
ATOM 589 O O . ASP A 1 80 ? -6.347 2.417 20.142 1.00 97.25 80 ASP A O 1
ATOM 593 N N . LEU A 1 81 ? -7.637 0.890 21.192 1.00 97.62 81 LEU A N 1
ATOM 594 C CA . LEU A 1 81 ? -8.801 1.743 21.389 1.00 97.62 81 LEU A CA 1
ATOM 595 C C . LEU A 1 81 ? -8.759 2.353 22.794 1.00 97.62 81 LEU A C 1
ATOM 597 O O . LEU A 1 81 ? -8.748 1.615 23.782 1.00 97.62 81 LEU A O 1
ATOM 601 N N . SER A 1 82 ? -8.764 3.683 22.894 1.00 96.94 82 SER A N 1
ATOM 602 C CA . SER A 1 82 ? -8.835 4.416 24.164 1.00 96.94 82 SER A CA 1
ATOM 603 C C . SER A 1 82 ? -10.011 5.388 24.174 1.00 96.94 82 SER A C 1
ATOM 605 O O . SER A 1 82 ? -10.226 6.146 23.230 1.00 96.94 82 SER A O 1
ATOM 607 N N . ALA A 1 83 ? -10.787 5.363 25.255 1.00 95.25 83 ALA A N 1
ATOM 608 C CA . ALA A 1 83 ? -11.822 6.354 25.506 1.00 95.25 83 ALA A CA 1
ATOM 609 C C . ALA A 1 83 ? -11.166 7.614 26.086 1.00 95.25 83 ALA A C 1
ATOM 611 O O . ALA A 1 83 ? -10.486 7.550 27.110 1.00 95.25 83 ALA A O 1
ATOM 612 N N . GLU A 1 84 ? -11.341 8.753 25.426 1.00 93.62 84 GLU A N 1
ATOM 613 C CA . GLU A 1 84 ? -10.799 10.039 25.865 1.00 93.62 84 GLU A CA 1
ATOM 614 C C . GLU A 1 84 ? -11.907 11.102 25.865 1.00 93.62 84 GLU A C 1
ATOM 616 O O . GLU A 1 84 ? -12.965 10.934 25.258 1.00 93.62 84 GLU A O 1
ATOM 621 N N . THR A 1 85 ? -11.676 12.220 26.550 1.00 88.94 85 THR A N 1
ATOM 622 C CA . THR A 1 85 ? -12.554 13.395 26.487 1.00 88.94 85 THR A CA 1
ATOM 623 C C . THR A 1 85 ? -11.812 14.540 25.823 1.00 88.94 85 THR A C 1
ATOM 625 O O . THR A 1 85 ? -10.748 14.933 26.301 1.00 88.94 85 THR A O 1
ATOM 628 N N . THR A 1 86 ? -12.370 15.114 24.762 1.00 85.19 86 THR A N 1
ATOM 629 C CA . THR A 1 86 ? -11.804 16.301 24.110 1.00 85.19 86 THR A CA 1
ATOM 630 C C . THR A 1 86 ? -12.538 17.550 24.567 1.00 85.19 86 THR A C 1
ATOM 632 O O . THR A 1 86 ? -13.760 17.554 24.718 1.00 85.19 86 THR A O 1
ATOM 635 N N . SER A 1 87 ? -11.802 18.631 24.820 1.00 77.44 87 SER A N 1
ATOM 636 C CA . SER A 1 87 ? -12.411 19.921 25.126 1.00 77.44 87 SER A CA 1
ATOM 637 C C . SER A 1 87 ? -13.005 20.518 23.852 1.00 77.44 87 SER A C 1
ATOM 639 O O . SER A 1 87 ? -12.301 20.791 22.882 1.00 77.44 87 SER A O 1
ATOM 641 N N . VAL A 1 88 ? -14.315 20.752 23.855 1.00 67.81 88 VAL A N 1
ATOM 642 C CA . VAL A 1 88 ? -14.964 21.548 22.811 1.00 67.81 88 VAL A CA 1
ATOM 643 C C . VAL A 1 88 ? -14.947 22.991 23.294 1.00 67.81 88 VAL A C 1
ATOM 645 O O . VAL A 1 88 ? -15.553 23.305 24.317 1.00 67.81 88 VAL A O 1
ATOM 648 N N . ALA A 1 89 ? -14.204 23.864 22.611 1.00 61.19 89 ALA A N 1
ATOM 649 C CA . ALA A 1 89 ? -14.177 25.285 22.948 1.00 61.19 89 ALA A CA 1
ATOM 650 C C . ALA A 1 89 ? -15.603 25.855 22.862 1.00 61.19 89 ALA A C 1
ATOM 652 O O . ALA A 1 89 ? -16.232 25.783 21.805 1.00 61.19 89 ALA A O 1
ATOM 653 N N . SER A 1 90 ? -16.125 26.401 23.966 1.00 60.53 90 SER A N 1
ATOM 654 C CA . SER A 1 90 ? -17.430 27.064 23.954 1.00 60.53 90 SER A CA 1
ATOM 655 C C . SER A 1 90 ? -17.268 28.471 23.373 1.00 60.53 90 SER A C 1
ATOM 657 O O . SER A 1 90 ? -16.371 29.224 23.756 1.00 60.53 90 SER A O 1
ATOM 659 N N . SER A 1 91 ? -18.126 28.843 22.425 1.00 61.03 91 SER A N 1
ATOM 660 C CA . SER A 1 91 ? -18.172 30.206 21.881 1.00 61.03 91 SER A CA 1
ATOM 661 C C . SER A 1 91 ? -18.944 31.179 22.783 1.00 61.03 91 SER A C 1
ATOM 663 O O . SER A 1 91 ? -19.059 32.356 22.455 1.00 61.03 91 SER A O 1
ATOM 665 N N . THR A 1 92 ? -19.506 30.695 23.894 1.00 66.75 92 THR A N 1
ATOM 666 C CA . THR A 1 92 ? -20.466 31.407 24.754 1.00 66.75 92 THR A CA 1
ATOM 667 C C . THR A 1 92 ? -19.919 31.741 26.145 1.00 66.75 92 THR A C 1
ATOM 669 O O . THR A 1 92 ? -20.639 32.319 26.952 1.00 66.75 92 THR A O 1
ATOM 672 N N . GLY A 1 93 ? -18.651 31.420 26.439 1.00 58.41 93 GLY A N 1
ATOM 673 C CA . GLY A 1 93 ? -18.031 31.684 27.746 1.00 58.41 93 GLY A CA 1
ATOM 674 C C . GLY A 1 93 ? -18.432 30.694 28.849 1.00 58.41 93 GLY A C 1
ATOM 675 O O . GLY A 1 93 ? -17.994 30.838 29.987 1.00 58.41 93 GLY A O 1
ATOM 676 N N . GLU A 1 94 ? -19.230 29.677 28.518 1.00 63.41 94 GLU A N 1
ATOM 677 C CA . GLU A 1 94 ? -19.525 28.542 29.395 1.00 63.41 94 GLU A CA 1
ATOM 678 C C . GLU A 1 94 ? -18.289 27.641 29.547 1.00 63.41 94 GLU A C 1
ATOM 680 O O . GLU A 1 94 ? -17.471 27.530 28.626 1.00 63.41 94 GLU A O 1
ATOM 685 N N . LEU A 1 95 ? -18.151 26.975 30.700 1.00 60.03 95 LEU A N 1
ATOM 686 C CA . LEU A 1 95 ? -17.083 25.997 30.916 1.00 60.03 95 LEU A CA 1
ATOM 687 C C . LEU A 1 95 ? -17.190 24.883 29.858 1.00 60.03 95 LEU A C 1
ATOM 689 O O . LEU A 1 95 ? -18.267 24.305 29.709 1.00 60.03 95 LEU A O 1
ATOM 693 N N . PRO A 1 96 ? -16.109 24.556 29.128 1.00 67.75 96 PRO A N 1
ATOM 694 C CA . PRO A 1 96 ? -16.148 23.520 28.106 1.00 67.75 96 PRO A CA 1
ATOM 695 C C . PRO A 1 96 ? -16.426 22.166 28.761 1.00 67.75 96 PRO A C 1
ATOM 697 O O . PRO A 1 96 ? -15.577 21.600 29.452 1.00 67.75 96 PRO A O 1
ATOM 700 N N . ILE A 1 97 ? -17.628 21.640 28.544 1.00 69.38 97 ILE A N 1
ATOM 701 C CA . ILE A 1 97 ? -17.963 20.260 28.880 1.00 69.38 97 ILE A CA 1
ATOM 702 C C . ILE A 1 97 ? -17.421 19.419 27.731 1.00 69.38 97 ILE A C 1
ATOM 704 O O . ILE A 1 97 ? -17.830 19.592 26.584 1.00 69.38 97 ILE A O 1
ATOM 708 N N . GLY A 1 98 ? -16.422 18.586 28.022 1.00 78.56 98 GLY A N 1
ATOM 709 C CA . GLY A 1 98 ? -15.758 17.786 26.998 1.00 78.56 98 GLY A CA 1
ATOM 710 C C . GLY A 1 98 ? -16.726 16.854 26.266 1.00 78.56 98 GLY A C 1
ATOM 711 O O . GLY A 1 98 ? -17.763 16.475 26.806 1.00 78.56 98 GLY A O 1
ATOM 712 N N . ALA A 1 99 ? -16.381 16.476 25.038 1.00 84.00 99 ALA A N 1
ATOM 713 C CA . ALA A 1 99 ? -17.075 15.435 24.294 1.00 84.00 99 ALA A CA 1
ATOM 714 C C . ALA A 1 99 ? -16.304 14.114 24.434 1.00 84.00 99 ALA A C 1
ATOM 716 O O . ALA A 1 99 ? -15.072 14.121 24.348 1.00 84.00 99 ALA A O 1
ATOM 717 N N . PRO A 1 100 ? -16.987 12.980 24.651 1.00 87.69 100 PRO A N 1
ATOM 718 C CA . PRO A 1 100 ? -16.323 11.690 24.656 1.00 87.69 100 PRO A CA 1
ATOM 719 C C . PRO A 1 100 ? -15.922 11.353 23.219 1.00 87.69 100 PRO A C 1
ATOM 721 O O . PRO A 1 100 ? -16.715 11.508 22.285 1.00 87.69 100 PRO A O 1
ATOM 724 N N . VAL A 1 101 ? -14.699 10.875 23.043 1.00 92.06 101 VAL A N 1
ATOM 725 C CA . VAL A 1 101 ? -14.173 10.405 21.764 1.00 92.06 101 VAL A CA 1
ATOM 726 C C . VAL A 1 101 ? -13.535 9.039 21.951 1.00 92.06 101 VAL A C 1
ATOM 728 O O . VAL A 1 101 ? -12.966 8.734 23.000 1.00 92.06 101 VAL A O 1
ATOM 731 N N . LEU A 1 102 ? -13.615 8.218 20.910 1.00 93.31 102 LEU A N 1
ATOM 732 C CA . LEU A 1 102 ? -12.850 6.987 20.830 1.00 93.31 102 LEU A CA 1
ATOM 733 C C . LEU A 1 102 ? -11.604 7.262 19.993 1.00 93.31 102 LEU A C 1
ATOM 735 O O . LEU A 1 102 ? -11.690 7.503 18.784 1.00 93.31 102 LEU A O 1
ATOM 739 N N . VAL A 1 103 ? -10.448 7.226 20.635 1.00 95.25 103 VAL A N 1
ATOM 740 C CA . VAL A 1 103 ? -9.155 7.339 19.973 1.00 95.25 103 VAL A CA 1
ATOM 741 C C . VAL A 1 103 ? -8.703 5.950 19.548 1.00 95.25 103 VAL A C 1
ATOM 743 O O . VAL A 1 103 ? -8.821 4.984 20.296 1.00 95.25 103 VAL A O 1
ATOM 746 N N . THR A 1 104 ? -8.195 5.841 18.325 1.00 95.56 104 THR A N 1
ATOM 747 C CA . THR A 1 104 ? -7.619 4.600 17.799 1.00 95.56 104 THR A CA 1
ATOM 748 C C . THR A 1 104 ? -6.154 4.827 17.472 1.00 95.56 104 THR A C 1
ATOM 750 O O . THR A 1 104 ? -5.842 5.663 16.626 1.00 95.56 104 THR A O 1
ATOM 753 N N . ASN A 1 105 ? -5.258 4.045 18.068 1.00 94.88 105 ASN A N 1
ATOM 754 C CA . ASN A 1 105 ? -3.891 3.921 17.573 1.00 94.88 105 ASN A CA 1
ATOM 755 C C . ASN A 1 105 ? -3.801 2.682 16.683 1.00 94.88 105 ASN A C 1
ATOM 757 O O . ASN A 1 105 ? -4.098 1.566 17.104 1.00 94.88 105 ASN A O 1
ATOM 761 N N . VAL A 1 106 ? -3.428 2.899 15.430 1.00 93.12 106 VAL A N 1
ATOM 762 C CA . VAL A 1 106 ? -3.251 1.872 14.414 1.00 93.12 106 VAL A CA 1
ATOM 763 C C . VAL A 1 106 ? -1.779 1.519 14.353 1.00 93.12 106 VAL A C 1
ATOM 765 O O . VAL A 1 106 ? -0.967 2.352 13.954 1.00 93.12 106 VAL A O 1
ATOM 768 N N . SER A 1 107 ? -1.456 0.277 14.689 1.00 92.19 107 SER A N 1
ATOM 769 C CA . SER A 1 107 ? -0.132 -0.298 14.497 1.00 92.19 107 SER A CA 1
ATOM 770 C C . SER A 1 107 ? -0.202 -1.370 13.417 1.00 92.19 107 SER A C 1
ATOM 772 O O . SER A 1 107 ? -0.825 -2.415 13.602 1.00 92.19 107 SER A O 1
ATOM 774 N N . PHE A 1 108 ? 0.425 -1.127 12.269 1.00 89.00 108 PHE A N 1
ATOM 775 C CA . PHE A 1 108 ? 0.473 -2.097 11.175 1.00 89.00 108 PHE A CA 1
ATOM 776 C C . PHE A 1 108 ? 1.897 -2.591 10.964 1.00 89.00 108 PHE A C 1
ATOM 778 O O . PHE A 1 108 ? 2.838 -1.797 10.946 1.00 89.00 108 PHE A O 1
ATOM 785 N N . ARG A 1 109 ? 2.055 -3.908 10.806 1.00 81.75 109 ARG A N 1
ATOM 786 C CA . ARG A 1 109 ? 3.351 -4.535 10.538 1.00 81.75 109 ARG A CA 1
ATOM 787 C C . ARG A 1 109 ? 3.296 -5.422 9.308 1.00 81.75 109 ARG A C 1
ATOM 789 O O . ARG A 1 109 ? 2.754 -6.52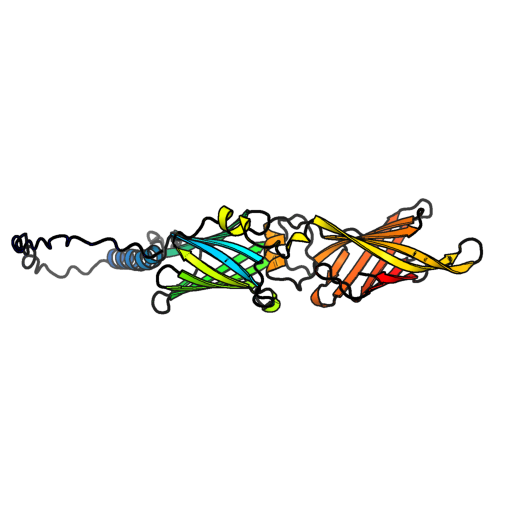7 9.342 1.00 81.75 109 ARG A O 1
ATOM 796 N N . ASP A 1 110 ? 3.989 -4.966 8.273 1.00 70.44 110 ASP A N 1
ATOM 797 C CA . ASP A 1 110 ? 4.350 -5.727 7.073 1.00 70.44 110 ASP A CA 1
ATOM 798 C C . ASP A 1 110 ? 5.855 -6.039 7.021 1.00 70.44 110 ASP A C 1
ATOM 800 O O . ASP A 1 110 ? 6.236 -7.164 6.723 1.00 70.44 110 ASP A O 1
ATOM 804 N N . GLN A 1 111 ? 6.696 -5.067 7.374 1.00 65.56 111 GLN A N 1
ATOM 805 C CA . GLN A 1 111 ? 8.151 -4.968 7.281 1.00 65.56 111 GLN A CA 1
ATOM 806 C C . GLN A 1 111 ? 8.645 -4.115 8.449 1.00 65.56 111 GLN A C 1
ATOM 808 O O . GLN A 1 111 ? 9.356 -4.642 9.309 1.00 65.56 111 GLN A O 1
ATOM 813 N N . SER A 1 112 ? 8.166 -2.871 8.524 1.00 69.31 112 SER A N 1
ATOM 814 C CA . SER A 1 112 ? 8.297 -1.953 9.662 1.00 69.31 112 SER A CA 1
ATOM 815 C C . SER A 1 112 ? 6.978 -1.822 10.423 1.00 69.31 112 SER A C 1
ATOM 817 O O . SER A 1 112 ? 5.925 -2.177 9.900 1.00 69.31 112 SER A O 1
ATOM 819 N N . ILE A 1 113 ? 7.034 -1.322 11.660 1.00 76.12 113 ILE A N 1
ATOM 820 C CA . ILE A 1 113 ? 5.831 -0.952 12.412 1.00 76.12 113 ILE A CA 1
ATOM 821 C C . ILE A 1 113 ? 5.500 0.501 12.079 1.00 76.12 113 ILE A C 1
ATOM 823 O O . ILE A 1 113 ? 6.301 1.396 12.346 1.00 76.12 113 ILE A O 1
ATOM 827 N N . LEU A 1 114 ? 4.325 0.721 11.503 1.00 82.62 114 LEU A N 1
ATOM 828 C CA . LEU A 1 114 ? 3.728 2.041 11.347 1.00 82.62 114 LEU A CA 1
ATOM 829 C C . LEU A 1 114 ? 2.759 2.274 12.500 1.00 82.62 114 LEU A C 1
ATOM 831 O O . LEU A 1 114 ? 1.891 1.436 12.705 1.00 82.62 114 LEU A O 1
ATOM 835 N N . ASN A 1 115 ? 2.882 3.406 13.195 1.00 86.19 115 ASN A N 1
ATOM 836 C CA . ASN A 1 115 ? 1.959 3.825 14.248 1.00 86.19 115 ASN A CA 1
ATOM 837 C C . ASN A 1 115 ? 1.236 5.104 13.818 1.00 86.19 115 ASN A C 1
ATOM 839 O O . ASN A 1 115 ? 1.893 6.098 13.511 1.00 86.19 115 ASN A O 1
ATOM 843 N N . ILE A 1 116 ? -0.096 5.086 13.801 1.00 88.62 116 ILE A N 1
ATOM 844 C CA . ILE A 1 116 ? -0.927 6.249 13.466 1.00 88.62 116 ILE A CA 1
ATOM 845 C C . ILE A 1 116 ? -2.000 6.426 14.529 1.00 88.62 116 ILE A C 1
ATOM 847 O O . ILE A 1 116 ? -2.734 5.490 14.822 1.00 88.62 116 ILE A O 1
ATOM 851 N N . ARG A 1 117 ? -2.132 7.639 15.059 1.00 91.81 117 ARG A N 1
ATOM 852 C CA . ARG A 1 117 ? -3.209 8.006 15.977 1.00 91.81 117 ARG A CA 1
ATOM 853 C C . ARG A 1 117 ? -4.374 8.634 15.210 1.00 91.81 117 ARG A C 1
ATOM 855 O O . ARG A 1 117 ? -4.164 9.488 14.354 1.00 91.81 117 ARG A O 1
ATOM 862 N N . ILE A 1 118 ? -5.591 8.204 15.525 1.00 92.31 118 ILE A N 1
ATOM 863 C CA . ILE A 1 118 ? -6.854 8.720 14.990 1.00 92.31 118 ILE A CA 1
ATOM 864 C C . ILE A 1 118 ? -7.663 9.233 16.178 1.00 92.31 118 ILE A C 1
ATOM 866 O O . ILE A 1 118 ? -8.159 8.440 16.975 1.00 92.31 118 ILE A O 1
ATOM 870 N N . ASP A 1 119 ? -7.814 10.550 16.286 1.00 88.56 119 ASP A N 1
ATOM 871 C CA . ASP A 1 119 ? -8.436 11.184 17.457 1.00 88.56 119 ASP A CA 1
ATOM 872 C C . ASP A 1 119 ? -9.973 11.087 17.481 1.00 88.56 119 ASP A C 1
ATOM 874 O O . ASP A 1 119 ? -10.618 11.504 18.441 1.00 88.56 119 ASP A O 1
ATOM 878 N N . SER A 1 120 ? -10.599 10.586 16.412 1.00 87.56 120 SER A N 1
ATOM 879 C CA . SER A 1 120 ? -12.061 10.514 16.295 1.00 87.56 120 SER A CA 1
ATOM 880 C C . SER A 1 120 ? -12.506 9.311 15.467 1.00 87.56 120 SER A C 1
ATOM 882 O O . SER A 1 120 ? -12.839 9.426 14.288 1.00 87.56 120 SER A O 1
ATOM 884 N N . SER A 1 121 ? -12.502 8.137 16.095 1.00 93.19 121 SER A N 1
ATOM 885 C CA . SER A 1 121 ? -13.180 6.950 15.568 1.00 93.19 121 SER A CA 1
ATOM 886 C C . SER A 1 121 ? -14.637 6.894 16.036 1.00 93.19 121 SER A C 1
ATOM 888 O O . SER A 1 121 ? -15.009 7.478 17.054 1.00 93.19 121 SER A O 1
ATOM 890 N N . PHE A 1 122 ? -15.479 6.219 15.260 1.00 93.31 122 PHE A N 1
ATOM 891 C CA . PHE A 1 122 ? -16.901 6.049 15.529 1.00 93.31 122 PHE A CA 1
ATOM 892 C C . PHE A 1 122 ? -17.174 4.636 16.040 1.00 93.31 122 PHE A C 1
ATOM 894 O O . PHE A 1 122 ? -16.696 3.663 15.451 1.00 93.31 122 PHE A O 1
ATOM 901 N N . TYR A 1 123 ? -17.996 4.533 17.082 1.00 95.19 123 TYR A N 1
ATOM 902 C CA . TYR A 1 123 ? -18.537 3.275 17.577 1.00 95.19 123 TYR A CA 1
ATOM 903 C C . TYR A 1 123 ? -20.026 3.428 17.903 1.00 95.19 123 TYR A C 1
ATOM 905 O O . TYR A 1 123 ? -20.415 4.349 18.618 1.00 95.19 123 TYR A O 1
ATOM 913 N N . ASP A 1 124 ? -20.849 2.517 17.387 1.00 95.06 124 ASP A N 1
ATOM 914 C CA . ASP A 1 124 ? -22.273 2.413 17.704 1.00 95.06 124 ASP A CA 1
ATOM 915 C C . ASP A 1 124 ? -22.521 1.178 18.573 1.00 95.06 124 ASP A C 1
ATOM 917 O O . ASP A 1 124 ? -22.420 0.045 18.104 1.00 95.06 124 ASP A O 1
ATOM 921 N N . GLN A 1 125 ? -22.896 1.402 19.832 1.00 93.69 125 GLN A N 1
ATOM 922 C CA . GLN A 1 125 ? -23.159 0.345 20.810 1.00 93.69 125 GLN A CA 1
ATOM 923 C C . GLN A 1 125 ? -24.298 -0.595 20.393 1.00 93.69 125 GLN A C 1
ATOM 925 O O . GLN A 1 125 ? -24.269 -1.780 20.721 1.00 93.69 125 GLN A O 1
ATOM 930 N N . SER A 1 126 ? -25.305 -0.088 19.674 1.00 94.06 126 SER A N 1
ATOM 931 C CA . SER A 1 126 ? -26.508 -0.861 19.349 1.00 94.06 126 SER A CA 1
ATOM 932 C C . SER A 1 126 ? -26.234 -1.938 18.298 1.00 94.06 126 SER A C 1
ATOM 934 O O . SER A 1 126 ? -26.697 -3.074 18.415 1.00 94.06 126 SER A O 1
ATOM 936 N N . SER A 1 127 ? -25.435 -1.602 17.286 1.00 95.88 127 SER A N 1
ATOM 937 C CA . SER A 1 127 ? -25.034 -2.521 16.220 1.00 95.88 127 SER A CA 1
ATOM 938 C C . SER A 1 127 ? -23.667 -3.170 16.467 1.00 95.88 127 SER A C 1
ATOM 940 O O . SER A 1 127 ? -23.349 -4.205 15.866 1.00 95.88 127 SER A O 1
ATOM 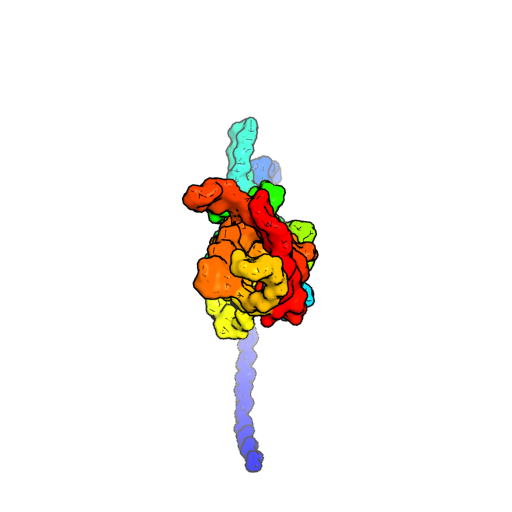942 N N . GLY A 1 128 ? -22.852 -2.581 17.342 1.00 95.94 128 GLY A N 1
ATOM 943 C CA . GLY A 1 128 ? -21.431 -2.870 17.505 1.00 95.94 128 GLY A CA 1
ATOM 944 C C . GLY A 1 128 ? -20.569 -2.327 16.361 1.00 95.94 128 GLY A C 1
ATOM 945 O O . GLY A 1 128 ? -19.408 -2.717 16.267 1.00 95.94 128 GLY A O 1
ATOM 946 N N . ALA A 1 129 ? -21.119 -1.507 15.456 1.00 97.69 129 ALA A N 1
ATOM 947 C CA . ALA A 1 129 ? -20.390 -0.998 14.299 1.00 97.69 129 ALA A CA 1
ATOM 948 C C . ALA A 1 129 ? -19.244 -0.079 14.729 1.00 97.69 129 ALA A C 1
ATOM 950 O O . ALA A 1 129 ? -19.413 0.787 15.581 1.00 97.69 129 ALA A O 1
ATOM 951 N N . TYR A 1 130 ? -18.094 -0.252 14.091 1.00 97.62 130 TYR A N 1
ATOM 952 C CA . TYR A 1 130 ? -16.887 0.529 14.312 1.00 97.62 130 TYR A CA 1
ATOM 953 C C . TYR A 1 130 ? -16.364 1.074 12.982 1.00 97.62 130 TYR A C 1
ATOM 955 O O . TYR A 1 130 ? -16.358 0.369 11.966 1.00 97.62 130 TYR A O 1
ATOM 963 N N . ASN A 1 131 ? -15.916 2.328 12.982 1.00 96.81 131 ASN A N 1
ATOM 964 C CA . ASN A 1 131 ? -15.318 2.965 11.817 1.00 96.81 131 ASN A CA 1
ATOM 965 C C . ASN A 1 131 ? -14.200 3.931 12.225 1.00 96.81 131 ASN A C 1
ATOM 967 O O . ASN A 1 131 ? -14.390 4.777 13.096 1.00 96.81 131 ASN A O 1
ATOM 971 N N . ALA A 1 132 ? -13.064 3.860 11.543 1.00 95.81 132 ALA A N 1
ATOM 972 C CA . ALA A 1 132 ? -11.968 4.805 11.684 1.00 95.81 132 ALA A CA 1
ATOM 973 C C . ALA A 1 132 ? -11.372 5.136 10.312 1.00 95.81 132 ALA A C 1
ATOM 975 O O . ALA A 1 132 ? -11.299 4.283 9.428 1.00 95.81 132 ALA A O 1
ATOM 976 N N . THR A 1 133 ? -10.944 6.385 10.122 1.00 94.75 133 THR A N 1
ATOM 977 C CA . THR A 1 133 ? -10.302 6.832 8.878 1.00 94.75 133 THR A CA 1
ATOM 978 C C . THR A 1 133 ? -8.894 7.316 9.175 1.00 94.75 133 THR A C 1
ATOM 980 O O . THR A 1 133 ? -8.694 8.278 9.909 1.00 94.75 133 THR A O 1
ATOM 983 N N . VAL A 1 134 ? -7.921 6.637 8.582 1.00 90.50 134 VAL A N 1
ATOM 984 C CA . VAL A 1 134 ? -6.518 7.027 8.568 1.00 90.50 134 VAL A CA 1
ATOM 985 C C . VAL A 1 134 ? -6.307 7.990 7.406 1.00 90.50 134 VAL A C 1
ATOM 987 O O . VAL A 1 134 ? -6.585 7.637 6.260 1.00 90.50 134 VAL A O 1
ATOM 990 N N . VAL A 1 135 ? -5.781 9.181 7.684 1.00 89.25 135 VAL A N 1
ATOM 991 C CA . VAL A 1 135 ? -5.354 10.135 6.654 1.00 89.25 135 VAL A CA 1
ATOM 992 C C . VAL A 1 135 ? -3.833 10.158 6.631 1.00 89.25 135 VAL A C 1
ATOM 994 O O . VAL A 1 135 ? -3.202 10.531 7.615 1.00 89.25 135 VAL A O 1
ATOM 997 N N . VAL A 1 136 ? -3.244 9.747 5.512 1.00 83.69 136 VAL A N 1
ATOM 998 C CA . VAL A 1 136 ? -1.796 9.791 5.296 1.00 83.69 136 VAL A CA 1
ATOM 999 C C . VAL A 1 136 ? -1.480 10.947 4.363 1.00 83.69 136 VAL A C 1
ATOM 1001 O O . VAL A 1 136 ? -1.944 10.960 3.221 1.00 83.69 136 VAL A O 1
ATOM 1004 N N . ASP A 1 137 ? -0.690 11.905 4.840 1.00 80.12 137 ASP A N 1
ATOM 1005 C CA . ASP A 1 137 ? -0.078 12.920 3.987 1.00 80.12 137 ASP A CA 1
ATOM 1006 C C . ASP A 1 137 ? 1.100 12.296 3.226 1.00 80.12 137 ASP A C 1
ATOM 1008 O O . ASP A 1 137 ? 2.025 11.727 3.805 1.00 80.12 137 ASP A O 1
ATOM 1012 N N . ARG A 1 138 ? 1.031 12.364 1.899 1.00 70.38 138 ARG A N 1
ATOM 1013 C CA . ARG A 1 138 ? 2.055 11.842 0.994 1.00 70.38 138 ARG A CA 1
ATOM 1014 C C . ARG A 1 138 ? 3.135 12.875 0.686 1.00 70.38 138 ARG A C 1
ATOM 1016 O O . ARG A 1 138 ? 4.204 12.493 0.221 1.00 70.38 138 ARG A O 1
ATOM 1023 N N . GLN A 1 139 ? 2.902 14.162 0.969 1.00 61.91 139 GLN A N 1
ATOM 1024 C CA . GLN A 1 139 ? 3.906 15.213 0.770 1.00 61.91 139 GLN A CA 1
ATOM 1025 C C . GLN A 1 139 ? 5.018 15.156 1.818 1.00 61.91 139 GLN A C 1
ATOM 1027 O O . GLN A 1 139 ? 6.169 15.476 1.519 1.00 61.91 139 GLN A O 1
ATOM 1032 N N . THR A 1 140 ? 4.700 14.717 3.038 1.00 50.88 140 THR A N 1
ATOM 1033 C CA . THR A 1 140 ? 5.655 14.651 4.154 1.00 50.88 140 THR A CA 1
ATOM 1034 C C . THR A 1 140 ? 6.768 13.622 3.936 1.00 50.88 140 THR A C 1
ATOM 1036 O O . THR A 1 140 ? 7.772 13.654 4.643 1.0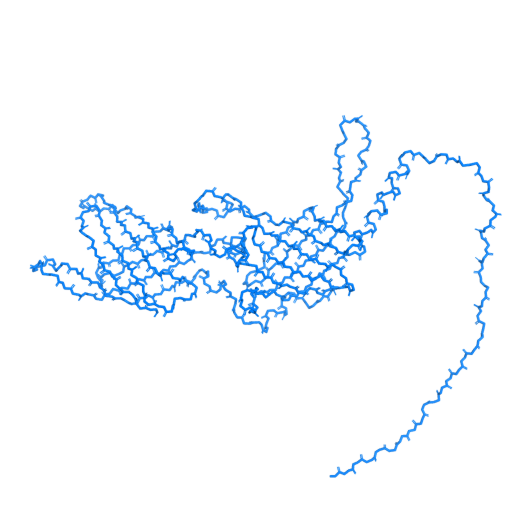0 50.88 140 THR A O 1
ATOM 1039 N N . VAL A 1 141 ? 6.645 12.753 2.925 1.00 51.91 141 VAL A N 1
ATOM 1040 C CA . VAL A 1 141 ? 7.678 11.772 2.557 1.00 51.91 141 VAL A CA 1
ATOM 1041 C C . VAL A 1 141 ? 8.694 12.315 1.530 1.00 51.91 141 VAL A C 1
ATOM 1043 O O . VAL A 1 141 ? 9.510 11.575 0.984 1.00 51.91 141 VAL A O 1
ATOM 1046 N N . GLY A 1 142 ? 8.688 13.621 1.244 1.00 49.66 142 GLY A N 1
ATOM 1047 C CA . GLY A 1 142 ? 9.750 14.270 0.464 1.00 49.66 142 GLY A CA 1
ATOM 1048 C C . GLY A 1 142 ? 9.834 13.850 -1.008 1.00 49.66 142 GLY A C 1
ATOM 1049 O O . GLY A 1 142 ? 10.808 14.185 -1.680 1.00 49.66 142 GLY A O 1
ATOM 1050 N N . GLN A 1 143 ? 8.831 13.139 -1.525 1.00 53.38 143 GLN A N 1
ATOM 1051 C CA . GLN A 1 143 ? 8.698 12.823 -2.943 1.00 53.38 143 GLN A CA 1
ATOM 1052 C C . GLN A 1 143 ? 7.415 13.464 -3.482 1.00 53.38 143 GLN A C 1
ATOM 1054 O O . GLN A 1 143 ? 6.398 13.478 -2.783 1.00 53.38 143 GLN A O 1
ATOM 1059 N N . PRO A 1 144 ? 7.423 14.002 -4.716 1.00 59.78 144 PRO A N 1
ATOM 1060 C CA . PRO A 1 144 ? 6.177 14.354 -5.382 1.00 59.78 144 PRO A CA 1
ATOM 1061 C C . PRO A 1 144 ? 5.252 13.126 -5.414 1.00 59.78 144 PRO A C 1
ATOM 1063 O O . PRO A 1 144 ? 5.707 11.985 -5.341 1.00 59.78 144 PRO A O 1
ATOM 1066 N N . THR A 1 145 ? 3.942 13.337 -5.521 1.00 64.88 145 THR A N 1
ATOM 1067 C CA . THR A 1 145 ? 2.979 12.261 -5.798 1.00 64.88 145 THR A CA 1
ATOM 1068 C C . THR A 1 145 ? 2.513 12.428 -7.239 1.00 64.88 145 THR A C 1
ATOM 1070 O O . THR A 1 145 ? 2.059 13.525 -7.590 1.00 64.88 145 THR A O 1
ATOM 1073 N N . PRO A 1 146 ? 2.628 11.408 -8.107 1.00 63.19 146 PRO A N 1
ATOM 1074 C CA . PRO A 1 146 ? 2.139 11.548 -9.465 1.00 63.19 146 PRO A CA 1
ATOM 1075 C C . PRO A 1 146 ? 0.608 11.662 -9.422 1.00 63.19 146 PRO A C 1
ATOM 1077 O O . PRO A 1 146 ? -0.058 10.859 -8.775 1.00 63.19 146 PRO A O 1
ATOM 1080 N N . GLY A 1 147 ? 0.055 12.694 -10.064 1.00 64.38 147 GLY A N 1
ATOM 1081 C CA . GLY A 1 147 ? -1.385 12.996 -10.042 1.00 64.38 147 GLY A CA 1
ATOM 1082 C C . GLY A 1 147 ? -1.818 14.079 -9.045 1.00 64.38 147 GLY A C 1
ATOM 1083 O O . GLY A 1 147 ? -2.954 14.528 -9.115 1.00 64.38 147 GLY A O 1
ATOM 1084 N N . GLY A 1 148 ? -0.926 14.562 -8.170 1.00 64.69 148 GLY A N 1
ATOM 1085 C CA . GLY A 1 148 ? -1.189 15.732 -7.317 1.00 64.69 148 GLY A CA 1
ATOM 1086 C C . GLY A 1 148 ? -1.991 15.468 -6.034 1.00 64.69 148 GLY A C 1
ATOM 1087 O O . GLY A 1 148 ? -2.132 16.389 -5.228 1.00 64.69 148 GLY A O 1
ATOM 1088 N N . ASP A 1 149 ? -2.453 14.235 -5.802 1.00 68.00 149 ASP A N 1
ATOM 1089 C CA . ASP A 1 149 ? -3.132 13.850 -4.561 1.00 68.00 149 ASP A CA 1
ATOM 1090 C C . ASP A 1 149 ? -2.165 13.889 -3.375 1.00 68.00 149 ASP A C 1
ATOM 1092 O O . ASP A 1 149 ? -1.278 13.047 -3.224 1.00 68.00 149 ASP A O 1
ATOM 1096 N N . LYS A 1 150 ? -2.353 14.893 -2.519 1.00 73.50 150 LYS A N 1
ATOM 1097 C CA . LYS A 1 150 ? -1.503 15.150 -1.350 1.00 73.50 150 LYS A CA 1
ATOM 1098 C C . LYS A 1 150 ? -1.793 14.213 -0.189 1.00 73.50 150 LYS A C 1
ATOM 1100 O O . LYS A 1 150 ? -0.920 13.977 0.634 1.00 73.50 150 LYS A O 1
ATOM 1105 N N . THR A 1 151 ? -3.007 13.684 -0.113 1.00 80.75 151 THR A N 1
ATOM 1106 C CA . THR A 1 151 ? -3.437 12.820 0.982 1.00 80.75 151 THR A CA 1
ATOM 1107 C C . THR A 1 151 ? -4.079 11.555 0.445 1.00 80.75 151 THR A C 1
ATOM 1109 O O . THR A 1 151 ? -4.708 11.546 -0.611 1.00 80.75 151 THR A O 1
ATOM 1112 N N . ALA A 1 152 ? -3.923 10.468 1.189 1.00 84.31 152 ALA A N 1
ATOM 1113 C CA . ALA A 1 152 ? -4.648 9.235 0.957 1.00 84.31 152 ALA A CA 1
ATOM 1114 C C . ALA A 1 152 ? -5.431 8.851 2.205 1.00 84.31 152 ALA A C 1
ATOM 1116 O O . ALA A 1 152 ? -4.950 9.009 3.327 1.00 84.31 152 ALA A O 1
ATOM 1117 N N . GLN A 1 153 ? -6.637 8.333 1.996 1.00 90.25 153 GLN A N 1
ATOM 1118 C CA . GLN A 1 153 ? -7.504 7.880 3.074 1.00 90.25 153 GLN A CA 1
ATOM 1119 C C . GLN A 1 153 ? -7.587 6.359 3.065 1.00 90.25 153 GLN A C 1
ATOM 1121 O O . GLN A 1 153 ? -7.965 5.763 2.054 1.00 90.25 153 GLN A O 1
ATOM 1126 N N . VAL A 1 154 ? -7.254 5.741 4.194 1.00 91.75 154 VAL A N 1
ATOM 1127 C CA . VAL A 1 154 ? -7.454 4.312 4.448 1.00 91.75 154 VAL A CA 1
ATOM 1128 C C . VAL A 1 154 ? -8.539 4.177 5.505 1.00 91.75 154 VAL A C 1
ATOM 1130 O O . VAL A 1 154 ? -8.443 4.748 6.587 1.00 91.75 154 VAL A O 1
ATOM 1133 N N . VAL A 1 155 ? -9.599 3.447 5.181 1.00 95.12 155 VAL A N 1
ATOM 1134 C CA . VAL A 1 155 ? -10.777 3.305 6.033 1.00 95.12 155 VAL A CA 1
ATOM 1135 C C . VAL A 1 155 ? -10.778 1.922 6.664 1.00 95.12 155 VAL A C 1
ATOM 1137 O O . VAL A 1 155 ? -10.630 0.918 5.968 1.00 95.12 155 VAL A O 1
ATOM 1140 N N . ILE A 1 156 ? -10.973 1.881 7.977 1.00 96.44 156 ILE A N 1
ATOM 1141 C CA . ILE A 1 156 ? -11.126 0.677 8.787 1.00 96.44 156 ILE A CA 1
ATOM 1142 C C . ILE A 1 156 ? -12.593 0.610 9.194 1.00 96.44 156 ILE A C 1
ATOM 1144 O O . ILE A 1 156 ? -13.073 1.481 9.909 1.00 96.44 156 ILE A O 1
ATOM 1148 N N . LYS A 1 157 ? -13.314 -0.414 8.741 1.00 97.06 157 LYS A N 1
ATOM 1149 C CA . LYS A 1 157 ? -14.724 -0.645 9.084 1.00 97.06 157 LYS A CA 1
ATOM 1150 C C . LYS A 1 157 ? -14.874 -2.024 9.685 1.00 97.06 157 LYS A C 1
ATOM 1152 O O . LYS A 1 157 ? -14.310 -2.972 9.147 1.00 97.06 157 LYS A O 1
ATOM 1157 N N . GLY A 1 158 ? -15.662 -2.166 10.738 1.00 97.69 158 GLY A N 1
ATOM 1158 C CA . GLY A 1 158 ? -15.872 -3.466 11.356 1.00 97.69 158 GLY A CA 1
ATOM 1159 C C . GLY A 1 158 ? -16.984 -3.489 12.387 1.00 97.69 158 GLY A C 1
ATOM 1160 O O . GLY A 1 158 ? -17.781 -2.559 12.486 1.00 97.69 158 GLY A O 1
ATOM 1161 N N . PHE A 1 159 ? -17.017 -4.575 13.149 1.00 98.25 159 PHE A N 1
ATOM 1162 C CA . PHE A 1 159 ? -17.928 -4.785 14.262 1.00 98.25 159 PHE A CA 1
ATOM 1163 C C . PHE A 1 159 ? -17.159 -5.301 15.476 1.00 98.25 159 PHE A C 1
ATOM 1165 O O . PHE A 1 159 ? -16.395 -6.261 15.348 1.00 98.25 159 PHE A O 1
ATOM 1172 N N . ILE A 1 160 ? -17.396 -4.690 16.640 1.00 97.94 160 ILE A N 1
ATOM 1173 C CA . ILE A 1 160 ? -16.856 -5.121 17.934 1.00 97.94 160 ILE A CA 1
ATOM 1174 C C . ILE A 1 160 ? -17.914 -5.957 18.654 1.00 97.94 160 ILE A C 1
ATOM 1176 O O . ILE A 1 160 ? -18.970 -5.439 19.022 1.00 97.94 160 ILE A O 1
ATOM 1180 N N . ARG A 1 161 ? -17.654 -7.257 18.843 1.00 96.50 161 ARG A N 1
ATOM 1181 C CA . ARG A 1 161 ? -18.546 -8.192 19.552 1.00 96.50 161 ARG A CA 1
ATOM 1182 C C . ARG A 1 161 ? -17.744 -9.277 20.257 1.00 96.50 161 ARG A C 1
ATOM 1184 O O . ARG A 1 161 ? -16.850 -9.859 19.659 1.00 96.50 161 ARG A O 1
ATOM 1191 N N . ASN A 1 162 ? -18.102 -9.596 21.502 1.00 95.00 162 ASN A N 1
ATOM 1192 C CA . ASN A 1 162 ? -17.519 -10.711 22.266 1.00 95.00 162 ASN A CA 1
ATOM 1193 C C . ASN A 1 162 ? -15.975 -10.699 22.318 1.00 95.00 162 ASN A C 1
ATOM 1195 O O . ASN A 1 162 ? -15.351 -11.751 22.236 1.00 95.00 162 ASN A O 1
ATOM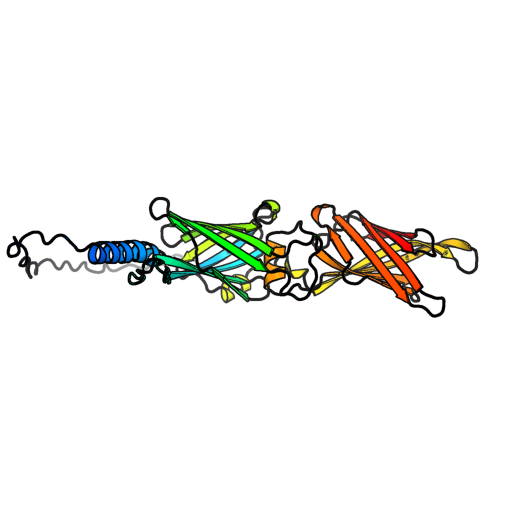 1199 N N . GLY A 1 163 ? -15.355 -9.516 22.411 1.00 95.88 163 GLY A N 1
ATOM 1200 C CA . GLY A 1 163 ? -13.892 -9.375 22.413 1.00 95.88 163 GLY A CA 1
ATOM 1201 C C . GLY A 1 163 ? -13.225 -9.524 21.040 1.00 95.88 163 GLY A C 1
ATOM 1202 O O . GLY A 1 163 ? -12.005 -9.610 20.976 1.00 95.88 163 GLY A O 1
ATOM 1203 N N . HIS A 1 164 ? -13.994 -9.537 19.950 1.00 98.06 164 HIS A N 1
ATOM 1204 C CA . HIS A 1 164 ? -13.482 -9.538 18.582 1.00 98.06 164 HIS A CA 1
ATOM 1205 C C . HIS A 1 164 ? -13.838 -8.243 17.862 1.00 98.06 164 HIS A C 1
ATOM 1207 O O . HIS A 1 164 ? -14.984 -7.799 17.922 1.00 98.06 164 HIS A O 1
ATOM 1213 N N . LEU A 1 165 ? -12.881 -7.694 17.117 1.00 98.25 165 LEU A N 1
ATOM 1214 C CA . LEU A 1 165 ? -13.088 -6.654 16.118 1.00 98.25 165 LEU A CA 1
ATOM 1215 C C . LEU A 1 165 ? -12.858 -7.269 14.735 1.00 98.25 165 LEU A C 1
ATOM 1217 O O . LEU A 1 165 ? -11.726 -7.492 14.309 1.00 98.25 165 LEU A O 1
ATOM 1221 N N . THR A 1 166 ? -13.954 -7.558 14.036 1.00 98.25 166 THR A N 1
ATOM 1222 C CA . THR A 1 166 ? -13.936 -8.165 12.694 1.00 98.25 166 THR A CA 1
ATOM 1223 C C . THR A 1 166 ? -14.326 -7.140 11.648 1.00 98.25 166 THR A C 1
ATOM 1225 O O . THR A 1 166 ? -15.228 -6.335 11.876 1.00 98.25 166 THR A O 1
ATOM 1228 N N . GLY A 1 167 ? -13.662 -7.139 10.495 1.00 97.75 167 GLY A N 1
ATOM 1229 C CA . GLY A 1 167 ? -13.929 -6.095 9.518 1.00 97.75 167 GLY A CA 1
ATOM 1230 C C . GLY A 1 167 ? -13.016 -6.078 8.309 1.00 97.75 167 GLY A C 1
ATOM 1231 O O . GLY A 1 167 ? -12.385 -7.072 7.946 1.00 97.75 167 GLY A O 1
ATOM 1232 N N . THR A 1 168 ? -12.989 -4.915 7.668 1.00 97.25 168 THR A N 1
ATOM 1233 C CA . THR A 1 168 ? -12.208 -4.623 6.474 1.00 97.25 168 THR A CA 1
ATOM 1234 C C . THR A 1 168 ? -11.415 -3.337 6.630 1.00 97.25 168 THR A C 1
ATOM 1236 O O . THR A 1 168 ? -11.910 -2.358 7.187 1.00 97.25 168 THR A O 1
ATOM 1239 N N . ILE A 1 169 ? -10.219 -3.322 6.061 1.00 95.88 169 ILE A N 1
ATOM 1240 C CA . ILE A 1 169 ? -9.366 -2.151 5.888 1.00 95.88 169 ILE A CA 1
ATOM 1241 C C . ILE A 1 169 ? -9.080 -1.971 4.393 1.00 95.88 169 ILE A C 1
ATOM 1243 O O . ILE A 1 169 ? -8.876 -2.952 3.680 1.00 95.88 169 ILE A O 1
ATOM 1247 N N . GLY A 1 170 ? -9.096 -0.744 3.884 1.00 94.12 170 GLY A N 1
ATOM 1248 C CA . GLY A 1 170 ? -8.814 -0.482 2.470 1.00 94.12 170 GLY A CA 1
ATOM 1249 C C . GLY A 1 170 ? -8.783 1.003 2.147 1.00 94.12 170 GLY A C 1
ATOM 1250 O O . GLY A 1 170 ? -9.295 1.815 2.918 1.00 94.12 170 GLY A O 1
ATOM 1251 N N . ALA A 1 171 ? -8.188 1.379 1.015 1.00 91.06 171 ALA A N 1
ATOM 1252 C CA . ALA A 1 171 ? -8.216 2.769 0.587 1.00 91.06 171 ALA A CA 1
ATOM 1253 C C . ALA A 1 171 ? -9.622 3.184 0.136 1.00 91.06 171 ALA A C 1
ATOM 1255 O O . ALA A 1 171 ? -10.373 2.396 -0.451 1.00 91.06 171 ALA A O 1
ATOM 1256 N N . LEU A 1 172 ? -9.981 4.439 0.407 1.00 86.50 172 LEU A N 1
ATOM 1257 C CA . LEU A 1 172 ? -11.249 4.998 -0.044 1.00 86.50 172 LEU A CA 1
ATOM 1258 C C . LEU A 1 172 ? -11.332 4.902 -1.577 1.00 86.50 172 LEU A C 1
ATOM 1260 O O . LEU A 1 172 ? -10.394 5.267 -2.280 1.00 86.50 172 LEU A O 1
ATOM 1264 N N . ASN A 1 173 ? -12.456 4.396 -2.088 1.00 81.62 173 ASN A N 1
ATOM 1265 C CA . ASN A 1 173 ? -12.713 4.170 -3.516 1.00 81.62 173 ASN A CA 1
ATOM 1266 C C . ASN A 1 173 ? -11.801 3.138 -4.214 1.00 81.62 173 ASN A C 1
ATOM 1268 O O . ASN A 1 173 ? -11.877 3.018 -5.435 1.00 81.62 173 ASN A O 1
ATOM 1272 N N . ASN A 1 174 ? -11.004 2.343 -3.483 1.00 83.62 174 ASN A N 1
ATOM 1273 C CA . ASN A 1 174 ? -10.260 1.218 -4.062 1.00 83.62 174 ASN A CA 1
ATOM 1274 C C . ASN A 1 174 ? -10.610 -0.119 -3.376 1.00 83.62 174 ASN A C 1
ATOM 1276 O O . ASN A 1 174 ? -9.959 -0.526 -2.411 1.00 83.62 174 ASN A O 1
ATOM 1280 N N . PRO A 1 175 ? -11.613 -0.859 -3.885 1.00 81.88 175 PRO A N 1
ATOM 1281 C CA . PRO A 1 175 ? -11.971 -2.158 -3.325 1.00 81.88 175 PRO A CA 1
ATOM 1282 C C . PRO A 1 175 ? -10.938 -3.256 -3.625 1.00 81.88 175 PRO A C 1
ATOM 1284 O O . PRO A 1 175 ? -10.871 -4.227 -2.871 1.00 81.88 175 PRO A O 1
ATOM 1287 N N . ARG A 1 176 ? -10.117 -3.129 -4.681 1.00 83.75 176 ARG A N 1
ATOM 1288 C CA . ARG A 1 176 ? -9.121 -4.151 -5.066 1.00 83.75 176 ARG A CA 1
ATOM 1289 C C . ARG A 1 176 ? -7.995 -4.271 -4.041 1.00 83.75 176 ARG A C 1
ATOM 1291 O O . ARG A 1 176 ? -7.510 -5.373 -3.799 1.00 83.75 176 ARG A O 1
ATOM 1298 N N . GLY A 1 177 ? -7.619 -3.153 -3.419 1.00 86.62 177 GLY A N 1
ATOM 1299 C CA . GLY A 1 177 ? -6.645 -3.094 -2.327 1.00 86.62 177 GLY A CA 1
ATOM 1300 C C . GLY A 1 177 ? -7.218 -3.403 -0.941 1.00 86.62 177 GLY A C 1
ATOM 1301 O O . GLY A 1 177 ? -6.511 -3.265 0.051 1.00 86.62 177 GLY A O 1
ATOM 1302 N N . SER A 1 178 ? -8.489 -3.799 -0.829 1.00 93.19 178 SER A N 1
ATOM 1303 C CA . SER A 1 178 ? -9.086 -4.090 0.477 1.00 93.19 178 SER A CA 1
ATOM 1304 C C . SER A 1 178 ? -8.546 -5.379 1.106 1.00 93.19 178 SER A C 1
ATOM 1306 O O . SER A 1 178 ? -8.131 -6.334 0.440 1.00 93.19 178 SER A O 1
ATOM 1308 N N . ALA A 1 179 ? -8.585 -5.423 2.430 1.00 95.25 179 ALA A N 1
ATOM 1309 C CA . ALA A 1 179 ? -8.199 -6.567 3.229 1.00 95.25 179 ALA A CA 1
ATOM 1310 C C . ALA A 1 179 ? -9.198 -6.785 4.359 1.00 95.25 179 ALA A C 1
ATOM 1312 O O . ALA A 1 179 ? -9.800 -5.839 4.857 1.00 95.25 179 ALA A O 1
ATOM 1313 N N . LYS A 1 180 ? -9.371 -8.038 4.764 1.00 97.19 180 LYS A N 1
ATOM 1314 C CA . LYS A 1 180 ? -10.177 -8.429 5.918 1.00 97.19 180 LYS A CA 1
ATOM 1315 C C . LYS A 1 180 ? -9.286 -8.711 7.121 1.00 97.19 180 LYS A C 1
ATOM 1317 O O . LYS A 1 180 ? -8.151 -9.168 6.963 1.00 97.19 180 LYS A O 1
ATOM 1322 N N . PHE A 1 181 ? -9.825 -8.486 8.307 1.00 97.00 181 PHE A N 1
ATOM 1323 C CA . PHE A 1 181 ? -9.172 -8.799 9.570 1.00 97.00 181 PHE A CA 1
ATOM 1324 C C . PHE A 1 181 ? -10.165 -9.409 10.563 1.00 97.00 181 PHE A C 1
ATOM 1326 O O . PHE A 1 181 ? -11.373 -9.163 10.499 1.00 97.00 181 PHE A O 1
ATOM 1333 N N . ASP A 1 182 ? -9.617 -10.180 11.492 1.00 97.31 182 ASP A N 1
ATOM 1334 C CA . ASP A 1 182 ? -10.263 -10.618 12.727 1.00 97.31 182 ASP A CA 1
ATOM 1335 C C . ASP A 1 182 ? -9.254 -10.363 13.845 1.00 97.31 182 ASP A C 1
ATOM 1337 O O . ASP A 1 182 ? -8.187 -10.983 13.877 1.00 97.31 182 ASP A O 1
ATOM 1341 N N . LEU A 1 183 ? -9.537 -9.355 14.666 1.00 97.81 183 LEU A N 1
ATOM 1342 C CA . LEU A 1 183 ? -8.659 -8.915 15.738 1.00 97.81 183 LEU A CA 1
ATOM 1343 C C . LEU A 1 183 ? -9.252 -9.333 17.077 1.00 97.81 183 LEU A C 1
ATOM 1345 O O . LEU A 1 183 ? -10.425 -9.079 17.347 1.00 97.81 183 LEU A O 1
ATOM 1349 N N . VAL A 1 184 ? -8.426 -9.917 17.934 1.00 98.06 184 VAL A N 1
ATOM 1350 C CA . VAL A 1 184 ? -8.831 -10.410 19.251 1.00 98.06 184 VAL A CA 1
ATOM 1351 C C . VAL A 1 184 ? -8.364 -9.430 20.320 1.00 98.06 184 VAL A C 1
ATOM 1353 O O . VAL A 1 184 ? -7.210 -8.995 20.299 1.00 98.06 184 VAL A O 1
ATOM 1356 N N . LEU A 1 185 ? -9.249 -9.094 21.257 1.00 97.69 185 LEU A N 1
ATOM 1357 C CA . LEU A 1 185 ? -8.930 -8.295 22.435 1.00 97.69 185 LEU A CA 1
ATOM 1358 C C . LEU A 1 185 ? -7.854 -9.004 23.267 1.00 97.69 185 LEU A C 1
ATOM 1360 O O . LEU A 1 185 ? -8.022 -10.157 23.664 1.00 97.69 185 LEU A O 1
ATOM 1364 N N . ASN A 1 186 ? -6.756 -8.302 23.537 1.00 96.38 186 ASN A N 1
ATOM 1365 C CA . ASN A 1 186 ? -5.537 -8.835 24.145 1.00 96.38 186 ASN A CA 1
ATOM 1366 C C . ASN A 1 186 ? -5.000 -10.069 23.400 1.00 96.38 186 ASN A C 1
ATOM 1368 O O . ASN A 1 186 ? -4.525 -11.028 24.013 1.00 96.38 186 ASN A O 1
ATOM 1372 N N . GLY A 1 187 ? -5.119 -10.057 22.070 1.00 93.81 187 GLY A N 1
ATOM 1373 C CA . GLY A 1 187 ? -4.641 -11.122 21.202 1.00 93.81 187 GLY A CA 1
ATOM 1374 C C . GLY A 1 187 ? -3.117 -11.255 21.190 1.00 93.81 187 GLY A C 1
ATOM 1375 O O . GLY A 1 187 ? -2.372 -10.604 21.925 1.00 93.81 187 GLY A O 1
ATOM 1376 N N . THR A 1 188 ? -2.622 -12.125 20.311 1.00 92.38 188 THR A N 1
ATOM 1377 C CA . THR A 1 188 ? -1.181 -12.336 20.145 1.00 92.38 188 THR A CA 1
ATOM 1378 C C . THR A 1 188 ? -0.479 -11.021 19.772 1.00 92.38 188 THR A C 1
ATOM 1380 O O . THR A 1 188 ? -0.938 -10.337 18.856 1.00 92.38 188 THR A O 1
ATOM 1383 N N . PRO A 1 189 ? 0.643 -10.653 20.416 1.00 89.06 189 PRO A N 1
ATOM 1384 C CA . PRO A 1 189 ? 1.375 -9.443 20.056 1.00 89.06 189 PRO A CA 1
ATOM 1385 C C . PRO A 1 189 ? 1.804 -9.439 18.583 1.00 89.06 189 PRO A C 1
ATOM 1387 O O . PRO A 1 189 ? 2.216 -10.473 18.045 1.00 89.06 189 PRO A O 1
ATOM 1390 N N . LEU A 1 190 ? 1.773 -8.259 17.958 1.00 86.19 190 LEU A N 1
ATOM 1391 C CA . LEU A 1 190 ? 2.086 -8.025 16.539 1.00 86.19 190 LEU A CA 1
ATOM 1392 C C . LEU A 1 190 ? 3.382 -8.729 16.081 1.00 86.19 190 LEU A C 1
ATOM 1394 O O . LEU A 1 190 ? 3.463 -9.311 14.996 1.00 86.19 190 LEU A O 1
ATOM 1398 N N . ASP A 1 191 ? 4.389 -8.728 16.954 1.00 79.75 191 ASP A N 1
ATOM 1399 C CA . ASP A 1 191 ? 5.722 -9.281 16.721 1.00 79.75 191 ASP A CA 1
ATOM 1400 C C . ASP A 1 191 ? 5.777 -10.804 16.616 1.00 79.75 191 ASP A C 1
ATOM 1402 O O . ASP A 1 191 ? 6.685 -11.358 15.988 1.00 79.75 191 ASP A O 1
ATOM 1406 N N . GLN A 1 192 ? 4.815 -11.488 17.225 1.00 83.44 192 GLN A N 1
ATOM 1407 C CA . GLN A 1 192 ? 4.724 -12.941 17.204 1.00 83.44 192 GLN A CA 1
ATOM 1408 C C . GLN A 1 192 ? 3.881 -13.431 16.023 1.00 83.44 192 GLN A C 1
ATOM 1410 O O . GLN A 1 192 ? 4.198 -14.477 15.459 1.00 83.44 192 GLN A O 1
ATOM 1415 N N . ILE A 1 193 ? 2.886 -12.651 15.582 1.00 81.75 193 ILE A N 1
ATOM 1416 C CA . ILE A 1 193 ? 2.011 -13.003 14.450 1.00 81.75 193 ILE A CA 1
ATOM 1417 C C . ILE A 1 193 ? 2.823 -13.168 13.153 1.00 81.75 193 ILE A C 1
ATOM 1419 O O . ILE A 1 193 ? 2.628 -14.129 12.410 1.00 81.75 193 ILE A O 1
ATOM 1423 N N . ARG A 1 194 ? 3.789 -12.278 12.881 1.00 67.25 194 ARG A N 1
ATOM 1424 C CA . ARG A 1 194 ? 4.543 -12.319 11.614 1.00 67.25 194 ARG A CA 1
ATOM 1425 C C . ARG A 1 194 ? 5.595 -13.426 11.542 1.00 67.25 194 ARG A C 1
ATOM 1427 O O . ARG A 1 194 ? 5.912 -13.860 10.438 1.00 67.25 194 ARG A O 1
ATOM 1434 N N . LYS A 1 195 ? 6.127 -13.922 12.668 1.00 63.47 195 LYS A N 1
ATOM 1435 C CA . LYS A 1 195 ? 7.182 -14.960 12.644 1.00 63.47 195 LYS A CA 1
ATOM 1436 C C . LYS A 1 195 ? 6.753 -16.249 11.919 1.00 63.47 195 LYS A C 1
ATOM 1438 O O . LYS A 1 195 ? 7.627 -17.007 11.516 1.00 63.47 195 LYS A O 1
ATOM 1443 N N . GLY A 1 196 ? 5.450 -16.468 11.714 1.00 57.31 196 GLY A N 1
ATOM 1444 C CA . GLY A 1 196 ? 4.901 -17.575 10.922 1.00 57.31 196 GLY A CA 1
ATOM 1445 C C . GLY A 1 196 ? 4.216 -17.188 9.602 1.00 57.31 196 GLY A C 1
ATOM 1446 O O . GLY A 1 196 ? 3.696 -18.074 8.928 1.00 57.31 196 GLY A O 1
ATOM 1447 N N . ALA A 1 197 ? 4.175 -15.905 9.222 1.00 59.88 197 ALA A N 1
ATOM 1448 C CA . ALA A 1 197 ? 3.424 -15.445 8.052 1.00 59.88 197 ALA A CA 1
ATOM 1449 C C . ALA A 1 197 ? 4.293 -15.407 6.776 1.00 59.88 197 ALA A C 1
ATOM 1451 O O . ALA A 1 197 ? 5.461 -15.008 6.840 1.00 59.88 197 ALA A O 1
ATOM 1452 N N . PRO A 1 198 ? 3.746 -15.778 5.600 1.00 56.44 198 PRO A N 1
ATOM 1453 C CA . PRO A 1 198 ? 4.443 -15.615 4.331 1.00 56.44 198 PRO A CA 1
ATOM 1454 C C . PRO A 1 198 ? 4.757 -14.138 4.061 1.00 56.44 198 PRO A C 1
ATOM 1456 O O . PRO A 1 198 ? 4.028 -13.236 4.473 1.00 56.44 198 PRO A O 1
ATOM 1459 N N . LYS A 1 199 ? 5.864 -13.915 3.352 1.00 59.50 199 LYS A N 1
ATOM 1460 C CA . LYS A 1 199 ? 6.319 -12.609 2.868 1.00 59.50 199 LYS A CA 1
ATOM 1461 C C . LYS A 1 199 ? 5.189 -11.851 2.147 1.00 59.50 199 LYS A C 1
ATOM 1463 O O . LYS A 1 199 ? 4.538 -12.413 1.267 1.00 59.50 199 LYS A O 1
ATOM 1468 N N . GLY A 1 200 ? 4.933 -10.609 2.565 1.00 57.56 200 GLY A N 1
ATOM 1469 C CA . GLY A 1 200 ? 3.812 -9.785 2.098 1.00 57.56 200 GLY A CA 1
ATOM 1470 C C . GLY A 1 200 ? 4.078 -9.057 0.767 1.00 57.56 200 GLY A C 1
ATOM 1471 O O . GLY A 1 200 ? 5.191 -9.094 0.247 1.00 57.56 200 GLY A O 1
ATOM 1472 N N . PRO A 1 201 ? 3.074 -8.355 0.206 1.00 56.16 201 PRO A N 1
ATOM 1473 C CA . PRO A 1 201 ? 3.166 -7.668 -1.093 1.00 56.16 201 PRO A CA 1
ATOM 1474 C C . PRO A 1 201 ? 4.194 -6.517 -1.147 1.00 56.16 201 PRO A C 1
ATOM 1476 O O . PRO A 1 201 ? 4.644 -6.145 -2.234 1.00 56.16 201 PRO A O 1
ATOM 1479 N N . LEU A 1 202 ? 4.608 -5.981 0.007 1.00 55.50 202 LEU A N 1
ATOM 1480 C CA . LEU A 1 202 ? 5.635 -4.936 0.108 1.00 55.50 202 LEU A CA 1
ATOM 1481 C C . LEU A 1 202 ? 7.075 -5.441 0.080 1.00 55.50 202 LEU A C 1
ATOM 1483 O O . LEU A 1 202 ? 7.991 -4.627 0.054 1.00 55.50 202 LEU A O 1
ATOM 1487 N N . ASP A 1 203 ? 7.309 -6.745 -0.072 1.00 56.22 203 ASP A N 1
ATOM 1488 C CA . ASP A 1 203 ? 8.634 -7.280 -0.435 1.00 56.22 203 ASP A CA 1
ATOM 1489 C C . ASP A 1 203 ? 9.133 -6.784 -1.806 1.00 56.22 203 ASP A C 1
ATOM 1491 O O . ASP A 1 203 ? 10.167 -7.217 -2.292 1.00 56.22 203 ASP A O 1
ATOM 1495 N N . THR A 1 204 ? 8.397 -5.872 -2.438 1.00 57.06 204 THR A N 1
ATOM 1496 C CA . THR A 1 204 ? 8.755 -5.153 -3.654 1.00 57.06 204 THR A CA 1
ATOM 1497 C C . THR A 1 204 ? 9.290 -3.741 -3.405 1.00 57.06 204 THR A C 1
ATOM 1499 O O . THR A 1 204 ? 9.836 -3.133 -4.323 1.00 57.06 204 THR A O 1
ATOM 1502 N N . VAL A 1 205 ? 9.162 -3.198 -2.194 1.00 65.69 205 VAL A N 1
ATOM 1503 C CA . VAL A 1 205 ? 9.667 -1.863 -1.867 1.00 65.69 205 VAL A CA 1
ATOM 1504 C C . VAL A 1 205 ? 11.171 -1.899 -1.607 1.00 65.69 205 VAL A C 1
ATOM 1506 O O . VAL A 1 205 ? 11.672 -2.778 -0.912 1.0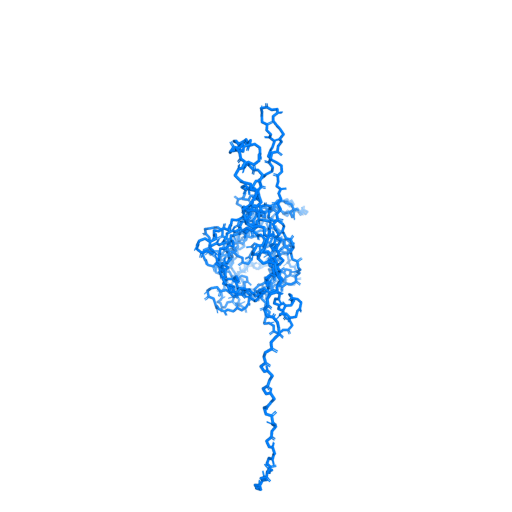0 65.69 205 VAL A O 1
ATOM 1509 N N . GLY A 1 206 ? 11.904 -0.955 -2.204 1.00 71.00 206 GLY A N 1
ATOM 1510 C CA . GLY A 1 206 ? 13.367 -0.928 -2.170 1.00 71.00 206 GLY A CA 1
ATOM 1511 C C . GLY A 1 206 ? 14.013 -2.051 -2.985 1.00 71.00 206 GLY A C 1
ATOM 1512 O O . GLY A 1 206 ? 15.236 -2.180 -2.982 1.00 71.00 206 GLY A O 1
ATOM 1513 N N . VAL A 1 207 ? 13.217 -2.854 -3.697 1.00 80.44 207 VAL A N 1
ATOM 1514 C CA . VAL A 1 207 ? 13.711 -3.936 -4.544 1.00 80.44 207 VAL A CA 1
ATOM 1515 C C . VAL A 1 207 ? 14.010 -3.407 -5.934 1.00 80.44 207 VAL A C 1
ATOM 1517 O O . VAL A 1 207 ? 13.234 -2.657 -6.526 1.00 80.44 207 VAL A O 1
ATOM 1520 N N . THR A 1 208 ? 15.149 -3.833 -6.464 1.00 89.50 208 THR A N 1
ATOM 1521 C CA . THR A 1 208 ? 15.495 -3.673 -7.872 1.00 89.50 208 THR A CA 1
ATOM 1522 C C . THR A 1 208 ? 15.174 -4.973 -8.589 1.00 89.50 208 THR A C 1
ATOM 1524 O O . THR A 1 208 ? 15.676 -6.032 -8.216 1.00 89.50 208 THR A O 1
ATOM 1527 N N . LYS A 1 209 ? 14.327 -4.896 -9.612 1.00 92.00 209 LYS A N 1
ATOM 1528 C CA . LYS A 1 209 ? 14.080 -5.987 -10.552 1.00 92.00 209 LYS A CA 1
ATOM 1529 C C . LYS A 1 209 ? 14.896 -5.762 -11.811 1.00 92.00 209 LYS A C 1
ATOM 1531 O O . LYS A 1 209 ? 15.017 -4.628 -12.264 1.00 92.00 209 LYS A O 1
ATOM 1536 N N . GLN A 1 210 ? 15.436 -6.837 -12.365 1.00 94.50 210 GLN A N 1
ATOM 1537 C CA . GLN A 1 210 ? 16.236 -6.809 -13.579 1.00 94.50 210 GLN A CA 1
ATOM 1538 C C . GLN A 1 210 ? 15.611 -7.745 -14.608 1.00 94.50 210 GLN A C 1
ATOM 1540 O O . GLN A 1 210 ? 15.333 -8.898 -14.296 1.00 94.50 210 GLN A O 1
ATOM 1545 N N . TYR A 1 211 ? 15.424 -7.244 -15.823 1.00 94.88 211 TYR A N 1
ATOM 1546 C CA . TYR A 1 211 ? 14.821 -7.963 -16.935 1.00 94.88 211 TYR A CA 1
ATOM 1547 C C . TYR A 1 211 ? 15.784 -7.973 -18.111 1.00 94.88 211 TYR A C 1
ATOM 1549 O O . TYR A 1 211 ? 16.350 -6.941 -18.481 1.00 94.88 211 TYR A O 1
ATOM 1557 N N . SER A 1 212 ? 15.965 -9.141 -18.716 1.00 94.50 212 SER A N 1
ATOM 1558 C CA . SER A 1 212 ? 16.743 -9.280 -19.943 1.00 94.50 212 SER A CA 1
ATOM 1559 C C . SER A 1 212 ? 15.823 -9.197 -21.153 1.00 94.50 212 SER A C 1
ATOM 1561 O O . SER A 1 212 ? 14.755 -9.808 -21.199 1.00 94.50 212 SER A O 1
ATOM 1563 N N . GLY A 1 213 ? 16.257 -8.442 -22.152 1.00 93.81 213 GLY A N 1
ATOM 1564 C CA . GLY A 1 213 ? 15.490 -8.189 -23.357 1.00 93.81 213 GLY A CA 1
ATOM 1565 C C . GLY A 1 213 ? 16.357 -8.079 -24.596 1.00 93.81 213 GLY A C 1
ATOM 1566 O O . GLY A 1 213 ? 17.578 -8.279 -24.576 1.00 93.81 213 GLY A O 1
ATOM 1567 N N . ARG A 1 214 ? 15.701 -7.785 -25.714 1.00 92.94 214 ARG A N 1
ATOM 1568 C CA . ARG A 1 214 ? 16.361 -7.513 -26.991 1.00 92.94 214 ARG A CA 1
ATOM 1569 C C . ARG A 1 214 ? 15.655 -6.370 -27.700 1.00 92.94 214 ARG A C 1
ATOM 1571 O O . ARG A 1 214 ? 14.431 -6.362 -27.764 1.00 92.94 214 ARG A O 1
ATOM 1578 N N . GLY A 1 215 ? 16.429 -5.484 -28.311 1.00 90.75 215 GLY A N 1
ATOM 1579 C CA . GLY A 1 215 ? 15.911 -4.404 -29.148 1.00 90.75 215 GLY A CA 1
ATOM 1580 C C . GLY A 1 215 ? 16.687 -4.281 -30.450 1.00 90.75 215 GLY A C 1
ATOM 1581 O O . GLY A 1 215 ? 17.776 -4.844 -30.598 1.00 90.75 215 GLY A O 1
ATOM 1582 N N . THR A 1 216 ? 16.114 -3.568 -31.411 1.00 87.31 216 THR A N 1
ATOM 1583 C CA . THR A 1 216 ? 16.753 -3.321 -32.708 1.00 87.31 216 THR A CA 1
ATOM 1584 C C . THR A 1 216 ? 17.353 -1.925 -32.718 1.00 87.31 216 THR A C 1
ATOM 1586 O O . THR A 1 216 ? 16.650 -0.949 -32.487 1.00 87.31 216 THR A O 1
ATOM 1589 N N . MET A 1 217 ? 18.655 -1.827 -32.987 1.00 83.81 217 MET A N 1
ATOM 1590 C CA . MET A 1 217 ? 19.374 -0.554 -33.028 1.00 83.81 217 MET A CA 1
ATOM 1591 C C . MET A 1 217 ? 20.175 -0.421 -34.323 1.00 83.81 217 MET A C 1
ATOM 1593 O O . MET A 1 217 ? 20.774 -1.410 -34.765 1.00 83.81 217 MET A O 1
ATOM 1597 N N . PRO A 1 218 ? 20.246 0.780 -34.920 1.00 80.75 218 PRO A N 1
ATOM 1598 C CA . PRO A 1 218 ? 21.169 1.031 -36.013 1.00 80.75 218 PRO A CA 1
ATOM 1599 C C . PRO A 1 218 ? 22.605 0.889 -35.505 1.00 80.75 218 PRO A C 1
ATOM 1601 O O . PRO A 1 218 ? 23.005 1.482 -34.504 1.00 80.75 218 PRO A O 1
ATOM 1604 N N . ASP A 1 219 ? 23.389 0.071 -36.193 1.00 79.31 219 ASP A N 1
ATOM 1605 C CA . ASP A 1 219 ? 24.815 -0.041 -35.946 1.00 79.31 219 ASP A CA 1
ATOM 1606 C C . ASP A 1 219 ? 25.512 1.253 -36.389 1.00 79.31 219 ASP A C 1
ATOM 1608 O O . ASP A 1 219 ? 25.391 1.673 -37.539 1.00 79.31 219 ASP A O 1
ATOM 1612 N N . SER A 1 220 ? 26.252 1.889 -35.480 1.00 74.38 220 SER A N 1
ATOM 1613 C CA . SER A 1 220 ? 26.872 3.196 -35.729 1.00 74.38 220 SER A CA 1
ATOM 1614 C C . SER A 1 220 ? 27.940 3.185 -36.826 1.00 74.38 220 SER A C 1
ATOM 1616 O O . SER A 1 220 ? 28.276 4.247 -37.343 1.00 74.38 220 SER A O 1
ATOM 1618 N N . ARG A 1 221 ? 28.477 2.013 -37.195 1.00 79.56 221 ARG A N 1
ATOM 1619 C CA . ARG A 1 221 ? 29.503 1.875 -38.239 1.00 79.56 221 ARG A CA 1
ATOM 1620 C C . ARG A 1 221 ? 28.895 1.561 -39.599 1.00 79.56 221 ARG A C 1
ATOM 1622 O O . ARG A 1 221 ? 29.382 2.050 -40.611 1.00 79.56 221 ARG A O 1
ATOM 1629 N N . THR A 1 222 ? 27.866 0.718 -39.630 1.00 85.88 222 THR A N 1
ATOM 1630 C CA . THR A 1 222 ? 27.296 0.193 -40.884 1.00 85.88 222 THR A CA 1
ATOM 1631 C C . THR A 1 222 ? 25.948 0.805 -41.255 1.00 85.88 222 THR A C 1
ATOM 1633 O O . THR A 1 222 ? 25.476 0.589 -42.369 1.00 85.88 222 THR A O 1
ATOM 1636 N N . GLY A 1 223 ? 25.290 1.508 -40.328 1.00 82.12 223 GLY A N 1
ATOM 1637 C CA . GLY A 1 223 ? 23.924 2.019 -40.478 1.00 82.12 223 GLY A CA 1
ATOM 1638 C C . GLY A 1 223 ? 22.846 0.930 -40.526 1.00 82.12 223 GLY A C 1
ATOM 1639 O O . GLY A 1 223 ? 21.657 1.241 -40.558 1.00 82.12 223 GLY A O 1
ATOM 1640 N N . LYS A 1 224 ? 23.225 -0.356 -40.521 1.00 86.81 224 LYS A N 1
ATOM 1641 C CA . LYS A 1 224 ? 22.286 -1.479 -40.559 1.00 86.81 224 LYS A CA 1
ATOM 1642 C C . LYS A 1 224 ? 21.680 -1.704 -39.183 1.00 86.81 224 LYS A C 1
ATOM 1644 O O . LYS A 1 224 ? 22.375 -1.691 -38.171 1.00 86.81 224 LYS A O 1
ATOM 1649 N N . SER A 1 225 ? 20.381 -1.968 -39.153 1.00 85.12 225 SER A N 1
ATOM 1650 C CA . SER A 1 225 ? 19.689 -2.357 -37.928 1.00 85.12 225 SER A CA 1
ATOM 1651 C C . SER A 1 225 ? 20.149 -3.741 -37.469 1.00 85.12 225 SER A C 1
ATOM 1653 O O . SER A 1 225 ? 20.070 -4.710 -38.221 1.00 85.12 225 SER A O 1
ATOM 1655 N N . THR A 1 226 ? 20.634 -3.830 -36.234 1.00 86.12 226 THR A N 1
ATOM 1656 C CA . THR A 1 226 ? 21.073 -5.077 -35.598 1.00 86.12 226 THR A CA 1
ATOM 1657 C C . THR A 1 226 ? 20.299 -5.295 -34.308 1.00 86.12 226 THR A C 1
ATOM 1659 O O . THR A 1 226 ? 20.036 -4.353 -33.558 1.00 86.12 226 THR A O 1
ATOM 1662 N N . ARG A 1 227 ? 19.918 -6.548 -34.041 1.00 88.12 227 ARG A N 1
ATOM 1663 C CA . ARG A 1 227 ? 19.258 -6.917 -32.788 1.00 88.12 227 ARG A CA 1
ATOM 1664 C C . ARG A 1 227 ? 20.317 -7.082 -31.700 1.00 88.12 227 ARG A C 1
ATOM 1666 O O . ARG A 1 227 ? 21.240 -7.876 -31.868 1.00 88.12 227 ARG A O 1
ATOM 1673 N N . ARG A 1 228 ? 20.190 -6.340 -30.602 1.00 89.06 228 ARG A N 1
ATOM 1674 C CA . ARG A 1 228 ? 21.147 -6.321 -29.487 1.00 89.06 228 ARG A CA 1
ATOM 1675 C C . ARG A 1 228 ? 20.463 -6.727 -28.187 1.00 89.06 228 ARG A C 1
ATOM 1677 O O . ARG A 1 228 ? 19.276 -6.461 -28.006 1.00 89.06 228 ARG A O 1
ATOM 1684 N N . SER A 1 229 ? 21.214 -7.383 -27.305 1.00 91.31 229 SER A N 1
ATOM 1685 C CA . SER A 1 229 ? 20.766 -7.682 -25.942 1.00 91.31 229 SER A CA 1
ATOM 1686 C C . SER A 1 229 ? 20.703 -6.403 -25.116 1.00 91.31 229 SER A C 1
ATOM 1688 O O . SER A 1 229 ? 21.549 -5.521 -25.272 1.00 91.31 229 SER A O 1
ATOM 1690 N N . MET A 1 230 ? 19.698 -6.316 -24.253 1.00 92.94 230 MET A N 1
ATOM 1691 C CA . MET A 1 230 ? 19.441 -5.159 -23.404 1.00 92.94 230 MET A CA 1
ATOM 1692 C C . MET A 1 230 ? 19.043 -5.620 -22.009 1.00 92.94 230 MET A C 1
ATOM 1694 O O . MET A 1 230 ? 18.439 -6.684 -21.854 1.00 92.94 230 MET A O 1
ATOM 1698 N N . THR A 1 231 ? 19.350 -4.801 -21.014 1.00 94.75 231 THR A N 1
ATOM 1699 C CA . THR A 1 231 ? 18.927 -5.029 -19.633 1.00 94.75 231 THR A CA 1
ATOM 1700 C C . THR A 1 231 ? 18.087 -3.849 -19.178 1.00 94.75 231 THR A C 1
ATOM 1702 O O . THR A 1 231 ? 18.506 -2.703 -19.314 1.00 94.75 231 THR A O 1
ATOM 1705 N N . LEU A 1 232 ? 16.913 -4.127 -18.618 1.00 95.56 232 LEU A N 1
ATOM 1706 C CA . LEU A 1 232 ? 16.097 -3.141 -17.922 1.00 95.56 232 LEU A CA 1
ATOM 1707 C C . LEU A 1 232 ? 16.187 -3.406 -16.428 1.00 95.56 232 LEU A C 1
ATOM 1709 O O . LEU A 1 232 ? 15.829 -4.488 -15.970 1.00 95.56 232 LEU A O 1
ATOM 1713 N N . GLN A 1 233 ? 16.617 -2.417 -15.660 1.00 95.81 233 GLN A N 1
ATOM 1714 C CA . GLN A 1 233 ? 16.503 -2.435 -14.211 1.00 95.81 233 GLN A CA 1
ATOM 1715 C C . GLN A 1 233 ? 15.386 -1.486 -13.798 1.00 95.81 233 GLN A C 1
ATOM 1717 O O . GLN A 1 233 ? 15.386 -0.324 -14.191 1.00 95.81 233 GLN A O 1
ATOM 1722 N N . VAL A 1 234 ? 14.440 -1.969 -12.999 1.00 95.06 234 VAL A N 1
ATOM 1723 C CA . VAL A 1 234 ? 13.366 -1.157 -12.423 1.00 95.06 234 VAL A CA 1
ATOM 1724 C C . VAL A 1 234 ? 13.471 -1.254 -10.912 1.00 95.06 234 VAL A C 1
ATOM 1726 O O . VAL A 1 234 ? 13.373 -2.338 -10.338 1.00 95.06 234 VAL A O 1
ATOM 1729 N N . ASN A 1 235 ? 13.664 -0.120 -10.257 1.00 93.31 235 ASN A N 1
ATOM 1730 C CA . ASN A 1 235 ? 13.694 0.000 -8.810 1.00 93.31 235 ASN A CA 1
ATOM 1731 C C . ASN A 1 235 ? 12.463 0.779 -8.345 1.00 93.31 235 ASN A C 1
ATOM 1733 O O . ASN A 1 235 ? 12.187 1.871 -8.841 1.00 93.31 235 ASN A O 1
ATOM 1737 N N . LYS A 1 236 ? 11.726 0.219 -7.385 1.00 88.94 236 LYS A N 1
ATOM 1738 C CA . LYS A 1 236 ? 10.638 0.926 -6.708 1.00 88.94 236 LYS A CA 1
ATOM 1739 C C . LYS A 1 236 ? 11.176 1.472 -5.379 1.00 88.94 236 LYS A C 1
ATOM 1741 O O . LYS A 1 236 ? 11.341 0.678 -4.447 1.00 88.94 236 LYS A O 1
ATOM 1746 N N . PRO A 1 237 ? 11.473 2.778 -5.261 1.00 84.38 237 PRO A N 1
ATOM 1747 C CA . PRO A 1 237 ? 11.965 3.339 -4.008 1.00 84.38 237 PRO A CA 1
ATOM 1748 C C . PRO A 1 237 ? 10.904 3.225 -2.901 1.00 84.38 237 PRO A C 1
ATOM 1750 O O . PRO A 1 237 ? 9.705 3.233 -3.181 1.00 84.38 237 PRO A O 1
ATOM 1753 N N . SER A 1 238 ? 11.348 3.120 -1.645 1.00 82.50 238 SER A N 1
ATOM 1754 C CA . SER A 1 238 ? 10.449 3.226 -0.486 1.00 82.50 238 SER A CA 1
ATOM 1755 C C . SER A 1 238 ? 9.895 4.634 -0.366 1.00 82.50 238 SER A C 1
ATOM 1757 O O . SER A 1 238 ? 10.629 5.610 -0.517 1.00 82.50 238 SER A O 1
ATOM 1759 N N . GLN A 1 239 ? 8.602 4.719 -0.056 1.00 76.81 239 GLN A N 1
ATOM 1760 C CA . GLN A 1 239 ? 7.932 5.960 0.324 1.00 76.81 239 GLN A CA 1
ATOM 1761 C C . GLN A 1 239 ? 7.809 6.068 1.852 1.00 76.81 239 GLN A C 1
ATOM 1763 O O . GLN A 1 239 ? 6.892 6.704 2.372 1.00 76.81 239 GLN A O 1
ATOM 1768 N N . GLY A 1 240 ? 8.710 5.414 2.587 1.00 79.94 240 GLY A N 1
ATOM 1769 C CA . GLY A 1 240 ? 8.651 5.297 4.036 1.00 79.94 240 GLY A CA 1
ATOM 1770 C C . GLY A 1 240 ? 7.445 4.484 4.533 1.00 79.94 240 GLY A C 1
ATOM 1771 O O . GLY A 1 240 ? 6.548 4.142 3.762 1.00 79.94 240 GLY A O 1
ATOM 1772 N N . PRO A 1 241 ? 7.370 4.210 5.849 1.00 80.81 241 PRO A N 1
ATOM 1773 C CA . PRO A 1 241 ? 6.350 3.320 6.408 1.00 80.81 241 PRO A CA 1
ATOM 1774 C C . PRO A 1 241 ? 4.908 3.735 6.087 1.00 80.81 241 PRO A C 1
ATOM 1776 O O . PRO A 1 241 ? 4.060 2.884 5.839 1.00 80.81 241 PRO A O 1
ATOM 1779 N N . ALA A 1 242 ? 4.620 5.040 6.073 1.00 82.19 242 ALA A N 1
ATOM 1780 C CA . ALA A 1 242 ? 3.275 5.549 5.816 1.00 82.19 242 ALA A CA 1
ATOM 1781 C C . ALA A 1 242 ? 2.884 5.475 4.329 1.00 82.19 242 ALA A C 1
ATOM 1783 O O . ALA A 1 242 ? 1.763 5.077 4.018 1.00 82.19 242 ALA A O 1
ATOM 1784 N N . GLY A 1 243 ? 3.792 5.821 3.407 1.00 80.88 243 GLY A N 1
ATOM 1785 C CA . GLY A 1 243 ? 3.541 5.693 1.969 1.00 80.88 243 GLY A CA 1
ATOM 1786 C C . GLY A 1 243 ? 3.407 4.229 1.551 1.00 80.88 243 GLY A C 1
ATOM 1787 O O . GLY A 1 243 ? 2.442 3.862 0.880 1.00 80.88 243 GLY A O 1
ATOM 1788 N N . ASP A 1 244 ? 4.304 3.379 2.057 1.00 81.81 244 ASP A N 1
ATOM 1789 C CA . ASP A 1 244 ? 4.301 1.938 1.801 1.00 81.81 244 ASP A CA 1
ATOM 1790 C C . ASP A 1 244 ? 3.021 1.269 2.350 1.00 81.81 244 ASP A C 1
ATOM 1792 O O . ASP A 1 244 ? 2.407 0.449 1.663 1.00 81.81 244 ASP A O 1
ATOM 1796 N N . PHE A 1 245 ? 2.532 1.687 3.526 1.00 85.81 245 PHE A N 1
ATOM 1797 C CA . PHE A 1 245 ? 1.236 1.251 4.065 1.00 85.81 245 PHE A CA 1
ATOM 1798 C C . PHE A 1 245 ? 0.074 1.565 3.123 1.00 85.81 245 PHE A C 1
ATOM 1800 O O . PHE A 1 245 ? -0.757 0.700 2.844 1.00 85.81 245 PHE A O 1
ATOM 1807 N N . VAL A 1 246 ? 0.005 2.788 2.592 1.00 86.75 246 VAL A N 1
ATOM 1808 C CA . VAL A 1 246 ? -1.065 3.152 1.658 1.00 86.75 246 VAL A CA 1
ATOM 1809 C C . VAL A 1 246 ? -0.958 2.352 0.360 1.00 86.75 246 VAL A C 1
ATOM 1811 O O . VAL A 1 246 ? -1.980 1.957 -0.196 1.00 86.75 246 VAL A O 1
ATOM 1814 N N . ASP A 1 247 ? 0.255 2.083 -0.109 1.00 84.56 247 ASP A N 1
ATOM 1815 C CA . ASP A 1 247 ? 0.521 1.309 -1.321 1.00 84.56 247 ASP A CA 1
ATOM 1816 C C . ASP A 1 247 ? -0.031 -0.121 -1.272 1.00 84.56 247 ASP A C 1
ATOM 1818 O O . ASP A 1 247 ? -0.393 -0.664 -2.322 1.00 84.56 247 ASP A O 1
ATOM 1822 N N . ILE A 1 248 ? -0.122 -0.718 -0.077 1.00 86.44 248 ILE A N 1
ATOM 1823 C CA . ILE A 1 248 ? -0.787 -2.014 0.133 1.00 86.44 248 ILE A CA 1
ATOM 1824 C C . ILE A 1 248 ? -2.277 -1.902 -0.166 1.00 86.44 248 ILE A C 1
ATOM 1826 O O . ILE A 1 248 ? -2.839 -2.743 -0.867 1.00 86.44 248 ILE A O 1
ATOM 1830 N N . PHE A 1 249 ? -2.913 -0.873 0.394 1.00 89.38 249 PHE A N 1
ATOM 1831 C CA . PHE A 1 249 ? -4.365 -0.717 0.369 1.00 89.38 249 PHE A CA 1
ATOM 1832 C C . PHE A 1 249 ? -4.876 0.047 -0.854 1.00 89.38 249 PHE A C 1
ATOM 1834 O O . PHE A 1 249 ? -6.083 0.083 -1.094 1.00 89.38 249 PHE A O 1
ATOM 1841 N N . ASN A 1 250 ? -3.972 0.636 -1.637 1.00 87.94 250 ASN A N 1
ATOM 1842 C CA . ASN A 1 250 ? -4.263 1.352 -2.870 1.00 87.94 250 ASN A CA 1
ATOM 1843 C C . ASN A 1 250 ? -3.277 0.958 -3.989 1.00 87.94 250 ASN A C 1
ATOM 1845 O O . ASN A 1 250 ? -2.446 1.766 -4.410 1.00 87.94 250 ASN A O 1
ATOM 1849 N N . PRO A 1 251 ? -3.321 -0.296 -4.472 1.00 85.19 251 PRO A N 1
ATOM 1850 C CA . PRO A 1 251 ? -2.310 -0.817 -5.386 1.00 85.19 251 PRO A CA 1
ATOM 1851 C C . PRO A 1 251 ? -2.316 -0.140 -6.764 1.00 85.19 251 PRO A C 1
ATOM 1853 O O . PRO A 1 251 ? -1.265 -0.123 -7.403 1.00 85.19 251 PRO A O 1
ATOM 1856 N N . ASP A 1 252 ? -3.451 0.429 -7.181 1.00 85.56 252 ASP A N 1
ATOM 1857 C CA . ASP A 1 252 ? -3.707 0.938 -8.538 1.00 85.56 252 ASP A CA 1
ATOM 1858 C C . ASP A 1 252 ? -3.302 2.406 -8.761 1.00 85.56 252 ASP A C 1
ATOM 1860 O O . ASP A 1 252 ? -3.427 2.920 -9.871 1.00 85.56 252 ASP A O 1
ATOM 1864 N N . ILE A 1 253 ? -2.830 3.104 -7.728 1.00 85.19 253 ILE A N 1
ATOM 1865 C CA . ILE A 1 253 ? -2.393 4.500 -7.869 1.00 85.19 253 ILE A CA 1
ATOM 1866 C C . ILE A 1 253 ? -1.128 4.616 -8.708 1.00 85.19 253 ILE A C 1
ATOM 1868 O O . ILE A 1 253 ? -0.293 3.709 -8.735 1.00 85.19 253 ILE A O 1
ATOM 1872 N N . LEU A 1 254 ? -0.934 5.799 -9.285 1.00 87.62 254 LEU A N 1
ATOM 1873 C CA . LEU A 1 254 ? 0.340 6.170 -9.879 1.00 87.62 254 LEU A CA 1
ATOM 1874 C C . LEU A 1 254 ? 1.454 6.140 -8.826 1.00 87.62 254 LEU A C 1
ATOM 1876 O O . LEU A 1 254 ? 1.312 6.667 -7.721 1.00 87.62 254 LEU A O 1
ATOM 1880 N N . LYS A 1 255 ? 2.580 5.539 -9.199 1.00 87.00 255 LYS A N 1
ATOM 1881 C CA . LYS A 1 255 ? 3.771 5.355 -8.367 1.00 87.00 255 LYS A CA 1
ATOM 1882 C C . LYS A 1 255 ? 4.990 5.902 -9.088 1.00 87.00 255 LYS A C 1
ATOM 1884 O O . LYS A 1 255 ? 4.997 6.002 -10.311 1.00 87.00 255 LYS A O 1
ATOM 1889 N N . PHE A 1 256 ? 6.030 6.223 -8.330 1.00 87.88 256 PHE A N 1
ATOM 1890 C CA . PHE A 1 256 ? 7.332 6.542 -8.898 1.00 87.88 256 PHE A CA 1
ATOM 1891 C C . PHE A 1 256 ? 8.230 5.310 -8.901 1.00 87.88 256 PHE A C 1
ATOM 1893 O O . PHE A 1 256 ? 8.265 4.552 -7.931 1.00 87.88 256 PHE A O 1
ATOM 1900 N N . VAL A 1 257 ? 8.948 5.119 -10.003 1.00 92.38 257 VAL A N 1
ATOM 1901 C CA . VAL A 1 257 ? 9.996 4.109 -10.150 1.00 92.38 257 VAL A CA 1
ATOM 1902 C C . VAL A 1 257 ? 11.241 4.752 -10.749 1.00 92.38 257 VAL A C 1
ATOM 1904 O O . VAL A 1 257 ? 11.165 5.743 -11.475 1.00 92.38 257 VAL A O 1
ATOM 1907 N N . ASN A 1 258 ? 12.392 4.165 -10.451 1.00 94.19 258 ASN A N 1
ATOM 1908 C CA . ASN A 1 258 ? 13.643 4.463 -11.126 1.00 94.19 258 ASN A CA 1
ATOM 1909 C C . ASN A 1 258 ? 13.892 3.371 -12.157 1.00 94.19 258 ASN A C 1
ATOM 1911 O O . ASN A 1 258 ? 13.804 2.186 -11.835 1.00 94.19 258 ASN A O 1
ATOM 1915 N N . VAL A 1 259 ? 14.204 3.759 -13.385 1.00 96.00 259 VAL A N 1
ATOM 1916 C CA . VAL A 1 259 ? 14.463 2.820 -14.474 1.00 96.00 259 VAL A CA 1
ATOM 1917 C C . VAL A 1 259 ? 15.853 3.054 -15.028 1.00 96.00 259 VAL A C 1
ATOM 1919 O O . VAL A 1 259 ? 16.215 4.187 -15.303 1.00 96.00 259 VAL A O 1
ATOM 1922 N N . SER A 1 260 ? 16.631 1.997 -15.209 1.00 95.50 260 SER A N 1
ATOM 1923 C CA . SER A 1 260 ? 17.891 2.040 -15.946 1.00 95.50 260 SER A CA 1
ATOM 1924 C C . SER A 1 260 ? 17.809 1.089 -17.129 1.00 95.50 260 SER A C 1
ATOM 1926 O O . SER A 1 260 ? 17.405 -0.063 -16.971 1.00 95.50 260 SER A O 1
ATOM 1928 N N . VAL A 1 261 ? 18.164 1.575 -18.316 1.00 93.94 261 VAL A N 1
ATOM 1929 C CA . VAL A 1 261 ? 18.259 0.765 -19.532 1.00 93.94 261 VAL A CA 1
ATOM 1930 C C . VAL A 1 261 ? 19.722 0.660 -19.927 1.00 93.94 261 VAL A C 1
ATOM 1932 O O . VAL A 1 261 ? 20.370 1.670 -20.197 1.00 93.94 261 VAL A O 1
ATOM 1935 N N . GLU A 1 262 ? 20.237 -0.562 -19.982 1.00 93.25 262 GLU A N 1
ATOM 1936 C CA . GLU A 1 262 ? 21.585 -0.860 -20.457 1.00 93.25 262 GLU A CA 1
ATOM 1937 C C . GLU A 1 262 ? 21.514 -1.412 -21.881 1.00 93.25 262 GLU A C 1
ATOM 1939 O O . GLU A 1 262 ? 20.990 -2.500 -22.142 1.00 93.25 262 GLU A O 1
ATOM 1944 N N . PHE A 1 263 ? 22.062 -0.640 -22.813 1.00 85.38 263 PHE A N 1
ATOM 1945 C CA . PHE A 1 263 ? 22.185 -0.978 -24.219 1.00 85.38 263 PHE A CA 1
ATOM 1946 C C . PHE A 1 263 ? 23.607 -1.486 -24.472 1.00 85.38 263 PHE A C 1
ATOM 1948 O O . PHE A 1 263 ? 24.491 -0.711 -24.843 1.00 85.38 263 PHE A O 1
ATOM 1955 N N . SER A 1 264 ? 23.840 -2.791 -24.287 1.00 73.50 264 SER A N 1
ATOM 1956 C CA . SER A 1 264 ? 25.185 -3.409 -24.258 1.00 73.50 264 SER A CA 1
ATOM 1957 C C . SER A 1 264 ? 26.110 -2.839 -23.161 1.00 73.50 264 SER A C 1
ATOM 1959 O O . SER A 1 264 ? 25.694 -2.006 -22.365 1.00 73.50 264 SER A O 1
ATOM 1961 N N . GLU A 1 265 ? 27.372 -3.280 -23.105 1.00 65.56 265 GLU A N 1
ATOM 1962 C CA . GLU A 1 265 ? 28.332 -2.917 -22.039 1.00 65.56 265 GLU A CA 1
ATOM 1963 C C . GLU A 1 265 ? 28.707 -1.420 -21.987 1.00 65.56 265 GLU A C 1
ATOM 1965 O O . GLU A 1 265 ? 29.356 -0.983 -21.041 1.00 65.56 265 GLU A O 1
ATOM 1970 N N . ALA A 1 266 ? 28.332 -0.622 -22.993 1.00 68.50 266 ALA A N 1
ATOM 1971 C CA . ALA A 1 266 ? 28.866 0.729 -23.174 1.00 68.50 266 ALA A CA 1
ATOM 1972 C C . ALA A 1 266 ? 27.888 1.875 -22.865 1.00 68.50 266 ALA A C 1
ATOM 1974 O O . ALA A 1 266 ? 28.334 3.012 -22.714 1.00 68.50 266 ALA A O 1
ATOM 1975 N N . VAL A 1 267 ? 26.573 1.632 -22.811 1.00 82.31 267 VAL A N 1
ATOM 1976 C CA . VAL A 1 267 ? 25.577 2.709 -22.669 1.00 82.31 267 VAL A CA 1
ATOM 1977 C C . VAL A 1 267 ? 24.524 2.321 -21.642 1.00 82.31 267 VAL A C 1
ATOM 1979 O O . VAL A 1 267 ? 23.763 1.384 -21.858 1.00 82.31 267 VAL A O 1
ATOM 1982 N N . SER A 1 268 ? 24.451 3.083 -20.552 1.00 89.38 268 SER A N 1
ATOM 1983 C CA . SER A 1 268 ? 23.403 2.979 -19.537 1.00 89.38 268 SER A CA 1
ATOM 1984 C C . SER A 1 268 ? 22.675 4.313 -19.422 1.00 89.38 268 SER A C 1
ATOM 1986 O O . SER A 1 268 ? 23.309 5.372 -19.387 1.00 89.38 268 SER A O 1
ATOM 1988 N N . ILE A 1 269 ? 21.346 4.269 -19.412 1.00 91.75 269 ILE A N 1
ATOM 1989 C CA . ILE A 1 269 ? 20.496 5.454 -19.333 1.00 91.75 269 ILE A CA 1
ATOM 1990 C C . ILE A 1 269 ? 19.531 5.291 -18.176 1.00 91.75 269 ILE A C 1
ATOM 1992 O O . ILE A 1 269 ? 18.676 4.408 -18.192 1.00 91.75 269 ILE A O 1
ATOM 1996 N N . SER A 1 270 ? 19.658 6.187 -17.202 1.00 94.06 270 SER A N 1
ATOM 1997 C CA . SER A 1 270 ? 18.826 6.200 -16.007 1.00 94.06 270 SER A CA 1
ATOM 1998 C C . SER A 1 270 ? 17.710 7.231 -16.118 1.00 94.06 270 SER A C 1
ATOM 2000 O O . SER A 1 270 ? 17.917 8.361 -16.556 1.00 94.06 270 SER A O 1
ATOM 2002 N N . PHE A 1 271 ? 16.540 6.845 -15.645 1.00 94.69 271 PHE A N 1
ATOM 2003 C CA . PHE A 1 271 ? 15.331 7.625 -15.487 1.00 94.69 271 PHE A CA 1
ATOM 2004 C C . PHE A 1 271 ? 14.988 7.613 -14.001 1.00 94.69 271 PHE A C 1
ATOM 2006 O O . PHE A 1 271 ? 14.798 6.548 -13.414 1.00 94.69 271 PHE A O 1
ATOM 2013 N N . ILE A 1 272 ? 14.953 8.787 -13.380 1.00 91.38 272 ILE A N 1
ATOM 2014 C CA . ILE A 1 272 ? 14.690 8.921 -11.945 1.00 91.38 272 ILE A CA 1
ATOM 2015 C C . ILE A 1 272 ? 13.265 9.421 -11.774 1.00 91.38 272 ILE A C 1
ATOM 2017 O O . ILE A 1 272 ? 12.867 10.358 -12.463 1.00 91.38 272 ILE A O 1
ATOM 2021 N N . ASN A 1 273 ? 12.526 8.819 -10.843 1.00 89.38 273 ASN A N 1
ATOM 2022 C CA . ASN A 1 273 ? 11.166 9.223 -10.498 1.00 89.38 273 ASN A CA 1
ATOM 2023 C C . ASN A 1 273 ? 10.247 9.338 -11.725 1.00 89.38 273 ASN A C 1
ATOM 2025 O O . ASN A 1 273 ? 9.555 10.340 -11.905 1.00 89.38 273 ASN A O 1
ATOM 2029 N N . ILE A 1 274 ? 10.226 8.304 -12.568 1.00 92.94 274 ILE A N 1
ATOM 2030 C CA . ILE A 1 274 ? 9.252 8.216 -13.661 1.00 92.94 274 ILE A CA 1
ATOM 2031 C C . ILE A 1 274 ? 7.979 7.514 -13.208 1.00 92.94 274 ILE A C 1
ATOM 2033 O O . ILE A 1 274 ? 7.973 6.781 -12.215 1.00 92.94 274 ILE A O 1
ATOM 2037 N N . VAL A 1 275 ? 6.884 7.771 -13.916 1.00 92.81 275 VAL A N 1
ATOM 2038 C CA . VAL A 1 275 ? 5.554 7.352 -13.492 1.00 92.81 275 VAL A CA 1
ATOM 2039 C C . VAL A 1 275 ? 5.319 5.907 -13.906 1.00 92.81 275 VAL A C 1
ATOM 2041 O O . VAL A 1 275 ? 5.329 5.565 -15.083 1.00 92.81 275 VAL A O 1
ATOM 2044 N N . TRP A 1 276 ? 5.049 5.055 -12.927 1.00 92.69 276 TRP A N 1
ATOM 2045 C CA . TRP A 1 276 ? 4.457 3.743 -13.127 1.00 92.69 276 TRP A CA 1
ATOM 2046 C C . TRP A 1 276 ? 2.965 3.824 -12.807 1.00 92.69 276 TRP A C 1
ATOM 2048 O O . TRP A 1 276 ? 2.577 4.242 -11.717 1.00 92.69 276 TRP A O 1
ATOM 2058 N N . ASN A 1 277 ? 2.129 3.421 -13.758 1.00 92.00 277 ASN A N 1
ATOM 2059 C CA . ASN A 1 277 ? 0.694 3.255 -13.601 1.00 92.00 277 ASN A CA 1
ATOM 2060 C C . ASN A 1 277 ? 0.369 1.751 -13.521 1.00 92.00 277 ASN A C 1
ATOM 2062 O O . ASN A 1 277 ? 0.322 1.080 -14.557 1.00 92.00 277 ASN A O 1
ATOM 2066 N N . PRO A 1 278 ? 0.130 1.207 -12.314 1.00 89.44 278 PRO A N 1
ATOM 2067 C CA . PRO A 1 278 ? -0.201 -0.202 -12.131 1.00 89.44 278 PRO A CA 1
ATOM 2068 C C . PRO A 1 278 ? -1.545 -0.580 -12.759 1.00 89.44 278 PRO A C 1
ATOM 2070 O O . PRO A 1 278 ? -1.669 -1.682 -13.283 1.00 89.44 278 PRO A O 1
ATOM 2073 N N . ALA A 1 279 ? -2.525 0.333 -12.761 1.00 88.81 279 ALA A N 1
ATOM 2074 C CA . ALA A 1 279 ? -3.853 0.080 -13.318 1.00 88.81 279 ALA A CA 1
ATOM 2075 C C . ALA A 1 279 ? -3.804 -0.169 -14.833 1.00 88.81 279 ALA A C 1
ATOM 2077 O O . ALA A 1 279 ? -4.476 -1.068 -15.336 1.00 88.81 279 ALA A O 1
ATOM 2078 N N . ASN A 1 280 ? -2.964 0.591 -15.540 1.00 92.81 280 ASN A N 1
ATOM 2079 C CA . ASN A 1 280 ? -2.792 0.472 -16.990 1.00 92.81 280 ASN A CA 1
ATOM 2080 C C . ASN A 1 280 ? -1.609 -0.427 -17.386 1.00 92.81 280 ASN A C 1
ATOM 2082 O O . ASN A 1 280 ? -1.389 -0.643 -18.575 1.00 92.81 280 ASN A O 1
ATOM 2086 N N . ARG A 1 281 ? -0.846 -0.946 -16.412 1.00 94.81 281 ARG A N 1
ATOM 2087 C CA . ARG A 1 281 ? 0.404 -1.694 -16.634 1.00 94.81 281 ARG A CA 1
ATOM 2088 C C . ARG A 1 281 ? 1.413 -0.910 -17.487 1.00 94.81 281 ARG A C 1
ATOM 2090 O O . ARG A 1 281 ? 2.044 -1.478 -18.380 1.00 94.81 281 ARG A O 1
ATOM 2097 N N . THR A 1 282 ? 1.559 0.394 -17.240 1.00 96.44 282 THR A N 1
ATOM 2098 C CA . THR A 1 282 ? 2.455 1.258 -18.027 1.00 96.44 282 THR A CA 1
ATOM 2099 C C . THR A 1 282 ? 3.526 1.930 -17.184 1.00 96.44 282 THR A C 1
ATOM 2101 O O . THR A 1 282 ? 3.259 2.368 -16.069 1.00 96.44 282 THR A O 1
ATOM 2104 N N . ILE A 1 283 ? 4.731 2.062 -17.731 1.00 96.31 283 ILE A N 1
ATOM 2105 C CA . ILE A 1 283 ? 5.744 3.007 -17.247 1.00 96.31 283 ILE A CA 1
ATOM 2106 C C . ILE A 1 283 ? 5.872 4.102 -18.298 1.00 96.31 283 ILE A C 1
ATOM 2108 O O . ILE A 1 283 ? 5.969 3.783 -19.477 1.00 96.31 283 ILE A O 1
ATOM 2112 N N . ASP A 1 284 ? 5.892 5.359 -17.879 1.00 96.06 284 ASP A N 1
ATOM 2113 C CA . ASP A 1 284 ? 6.124 6.508 -18.750 1.00 96.06 284 ASP A CA 1
ATOM 2114 C C . ASP A 1 284 ? 7.005 7.532 -18.028 1.00 96.06 284 ASP A C 1
ATOM 2116 O O . ASP A 1 284 ? 6.780 7.875 -16.859 1.00 96.06 284 ASP A O 1
ATOM 2120 N N . GLY A 1 285 ? 8.025 8.023 -18.719 1.00 95.25 285 GLY A N 1
ATOM 2121 C CA . GLY A 1 285 ? 8.707 9.221 -18.282 1.00 95.25 285 GLY A CA 1
ATOM 2122 C C . GLY A 1 285 ? 9.848 9.649 -19.180 1.00 95.25 285 GLY A C 1
ATOM 2123 O O . GLY A 1 285 ? 10.152 9.062 -20.218 1.00 95.25 285 GLY A O 1
ATOM 2124 N N . SER A 1 286 ? 10.503 10.715 -18.740 1.00 95.25 286 SER A N 1
ATOM 2125 C CA . SER A 1 286 ? 11.581 11.351 -19.478 1.00 95.25 286 SER A CA 1
ATOM 2126 C C . SER A 1 286 ? 12.709 11.771 -18.554 1.00 95.25 286 SER A C 1
ATOM 2128 O O . SER A 1 286 ? 12.468 12.092 -17.392 1.00 95.25 286 SER A O 1
ATOM 2130 N N . ASN A 1 287 ? 13.923 11.843 -19.085 1.00 94.69 287 ASN A N 1
ATOM 2131 C CA . ASN A 1 287 ? 15.060 12.435 -18.395 1.00 94.69 287 ASN A CA 1
ATOM 2132 C C . ASN A 1 287 ? 15.824 13.372 -19.336 1.00 94.69 287 ASN A C 1
ATOM 2134 O O . ASN A 1 287 ? 15.959 13.097 -20.526 1.00 94.69 287 ASN A O 1
ATOM 2138 N N . THR A 1 288 ? 16.342 14.477 -18.811 1.00 93.94 288 THR A N 1
ATOM 2139 C CA . THR A 1 288 ? 17.161 15.416 -19.580 1.00 93.94 288 THR A CA 1
ATOM 2140 C C . THR A 1 288 ? 18.632 15.138 -19.308 1.00 93.94 288 THR A C 1
ATOM 2142 O O . THR A 1 288 ? 19.103 15.249 -18.179 1.00 93.94 288 THR A O 1
ATOM 2145 N N . ILE A 1 289 ? 19.369 14.788 -20.359 1.00 90.62 289 ILE A N 1
ATOM 2146 C CA . ILE A 1 289 ? 20.792 14.467 -20.305 1.00 90.62 289 ILE A CA 1
ATOM 2147 C C . ILE A 1 289 ? 21.588 15.671 -20.802 1.00 90.62 289 ILE A C 1
ATOM 2149 O O . ILE A 1 289 ? 21.406 16.141 -21.927 1.00 90.62 289 ILE A O 1
ATOM 2153 N N . ASN A 1 290 ? 22.512 16.145 -19.968 1.00 91.75 290 ASN A N 1
ATOM 2154 C CA . ASN A 1 290 ? 23.498 17.152 -20.341 1.00 91.75 290 ASN A CA 1
ATOM 2155 C C . ASN A 1 290 ? 24.789 16.443 -20.755 1.00 91.75 290 ASN A C 1
ATOM 2157 O O . ASN A 1 290 ? 25.436 15.799 -19.933 1.00 91.75 290 ASN A O 1
ATOM 2161 N N . SER A 1 291 ? 25.153 16.544 -22.033 1.00 87.56 291 SER A N 1
ATOM 2162 C CA . SER A 1 291 ? 26.373 15.944 -22.581 1.00 87.56 291 SER A CA 1
ATOM 2163 C C . SER A 1 291 ? 27.288 17.006 -23.190 1.00 87.56 291 SER A C 1
ATOM 2165 O O . SER A 1 291 ? 26.863 18.134 -23.441 1.00 87.56 291 SER A O 1
ATOM 2167 N N . THR A 1 292 ? 28.527 16.635 -23.513 1.00 88.56 292 THR A N 1
ATOM 2168 C CA . THR A 1 292 ? 29.458 17.496 -24.270 1.00 88.56 292 THR A CA 1
ATOM 2169 C C . THR A 1 292 ? 28.915 17.896 -25.646 1.00 88.56 292 THR A C 1
ATOM 2171 O O . THR A 1 292 ? 29.245 18.962 -26.149 1.00 88.56 292 THR A O 1
ATOM 2174 N N . SER A 1 293 ? 28.032 17.081 -26.232 1.00 87.88 293 SER A N 1
ATOM 2175 C CA . SER A 1 293 ? 27.332 17.365 -27.494 1.00 87.88 293 SER A CA 1
ATOM 2176 C C . SER A 1 293 ? 26.055 18.210 -27.319 1.00 87.88 293 SER A C 1
ATOM 2178 O O . SER A 1 293 ? 25.259 18.364 -28.248 1.00 87.88 293 SER A O 1
ATOM 2180 N N . GLY A 1 294 ? 25.820 18.733 -26.115 1.00 91.62 294 GLY A N 1
ATOM 2181 C CA . GLY A 1 294 ? 24.650 19.518 -25.737 1.00 91.62 294 GLY A CA 1
ATOM 2182 C C . GLY A 1 294 ? 23.590 18.720 -24.976 1.00 91.62 294 GLY A C 1
ATOM 2183 O O . GLY A 1 294 ? 23.746 17.528 -24.686 1.00 91.62 294 GLY A O 1
ATOM 2184 N N . THR A 1 295 ? 22.503 19.415 -24.654 1.00 94.88 295 THR A N 1
ATOM 2185 C CA . THR A 1 295 ? 21.365 18.884 -23.900 1.00 94.88 295 THR A CA 1
ATOM 2186 C C . THR A 1 295 ? 20.372 18.186 -24.824 1.00 94.88 295 THR A C 1
ATOM 2188 O O . THR A 1 295 ? 20.080 18.667 -25.926 1.00 94.88 295 THR A O 1
ATOM 2191 N N . TYR A 1 296 ? 19.856 17.044 -24.384 1.00 93.94 296 TYR A N 1
ATOM 2192 C CA . TYR A 1 296 ? 18.758 16.339 -25.037 1.00 93.94 296 TYR A CA 1
ATOM 2193 C C . TYR A 1 296 ? 17.889 15.627 -24.008 1.00 93.94 296 TYR A C 1
ATOM 2195 O O . TYR A 1 296 ? 18.329 15.351 -22.895 1.00 93.94 296 TYR A O 1
ATOM 2203 N N . THR A 1 297 ? 16.652 15.330 -24.389 1.00 95.44 297 THR A N 1
ATOM 2204 C CA . THR A 1 297 ? 15.702 14.622 -23.530 1.00 95.44 297 THR A CA 1
ATOM 2205 C C . THR A 1 297 ? 15.509 13.222 -24.073 1.00 95.44 297 THR A C 1
ATOM 2207 O O . THR A 1 297 ? 15.329 13.040 -25.278 1.00 95.44 297 THR A O 1
ATOM 2210 N N . VAL A 1 298 ? 15.586 12.244 -23.183 1.00 95.62 298 VAL A N 1
ATOM 2211 C CA . VAL A 1 298 ? 15.294 10.839 -23.446 1.00 95.62 298 VAL A CA 1
ATOM 2212 C C . VAL A 1 298 ? 13.939 10.502 -22.854 1.00 95.62 298 VAL A C 1
ATOM 2214 O O . VAL A 1 298 ? 13.557 11.062 -21.829 1.00 95.62 298 VAL A O 1
ATOM 2217 N N . PHE A 1 299 ? 13.231 9.585 -23.488 1.00 97.38 299 PHE A N 1
ATOM 2218 C CA . PHE A 1 299 ? 11.891 9.162 -23.123 1.00 97.38 299 PHE A CA 1
ATOM 2219 C C . PHE A 1 299 ? 11.842 7.640 -23.088 1.00 97.38 299 PHE A C 1
ATOM 2221 O O . PHE A 1 299 ? 12.544 6.971 -23.853 1.00 97.38 299 PHE A O 1
ATOM 2228 N N . ILE A 1 300 ? 11.020 7.106 -22.195 1.00 97.38 300 ILE A N 1
ATOM 2229 C CA . ILE A 1 300 ? 10.733 5.683 -22.108 1.00 97.38 300 ILE A CA 1
ATOM 2230 C C . ILE A 1 300 ? 9.243 5.483 -21.894 1.00 97.38 300 ILE A C 1
ATOM 2232 O O . ILE A 1 300 ? 8.643 6.120 -21.031 1.00 97.38 300 ILE A O 1
ATOM 2236 N N . GLN A 1 301 ? 8.676 4.553 -22.650 1.00 97.88 301 GLN A N 1
ATOM 2237 C CA . GLN A 1 301 ? 7.323 4.078 -22.444 1.00 97.88 301 GLN A CA 1
ATOM 2238 C C . GLN A 1 301 ? 7.327 2.555 -22.457 1.00 97.88 301 GLN A C 1
ATOM 2240 O O . GLN A 1 301 ? 7.676 1.953 -23.465 1.00 97.88 301 GLN A O 1
ATOM 2245 N N . CYS A 1 302 ? 6.921 1.927 -21.359 1.00 97.81 302 CYS A N 1
ATOM 2246 C CA . CYS A 1 302 ? 6.724 0.484 -21.292 1.00 97.81 302 CYS A CA 1
ATOM 2247 C C . CYS A 1 302 ? 5.243 0.148 -21.157 1.00 97.81 302 CYS A C 1
ATOM 2249 O O . CYS A 1 302 ? 4.546 0.771 -20.360 1.00 97.81 302 CYS A O 1
ATOM 2251 N N . ASN A 1 303 ? 4.786 -0.871 -21.881 1.00 97.44 303 ASN A N 1
ATOM 2252 C CA . ASN A 1 303 ? 3.417 -1.376 -21.869 1.00 97.44 303 ASN A CA 1
ATOM 2253 C C . ASN A 1 303 ? 3.399 -2.848 -21.433 1.00 97.44 303 ASN A C 1
ATOM 2255 O O . ASN A 1 303 ? 4.242 -3.639 -21.859 1.00 97.44 303 ASN A O 1
ATOM 2259 N N . GLY A 1 304 ? 2.424 -3.220 -20.601 1.00 95.06 304 GLY A N 1
ATOM 2260 C CA . GLY A 1 304 ? 2.295 -4.574 -20.048 1.00 95.06 304 GLY A CA 1
ATOM 2261 C C . GLY A 1 304 ? 3.173 -4.844 -18.818 1.00 95.06 304 GLY A C 1
ATOM 2262 O O . GLY A 1 304 ? 3.299 -5.998 -18.399 1.00 95.06 304 GLY A O 1
ATOM 2263 N N . PHE A 1 305 ? 3.758 -3.801 -18.220 1.00 94.88 305 PHE A N 1
ATOM 2264 C CA . PHE A 1 305 ? 4.647 -3.909 -17.066 1.00 94.88 305 PHE A CA 1
ATOM 2265 C C . PHE A 1 305 ? 3.889 -4.003 -15.730 1.00 94.88 305 PHE A C 1
ATOM 2267 O O . PHE A 1 305 ? 3.077 -3.143 -15.383 1.00 94.88 305 PHE A O 1
ATOM 2274 N N . GLU A 1 306 ? 4.234 -5.008 -14.931 1.00 90.88 306 GLU A N 1
ATOM 2275 C CA . GLU A 1 306 ? 3.733 -5.275 -13.588 1.00 90.88 306 GLU A CA 1
ATOM 2276 C C . GLU A 1 306 ? 4.891 -5.465 -12.606 1.00 90.88 306 GLU A C 1
ATOM 2278 O O . GLU A 1 306 ? 5.531 -6.516 -12.544 1.00 90.88 306 GLU A O 1
ATOM 2283 N N . PHE A 1 307 ? 5.122 -4.474 -11.741 1.00 87.12 307 PHE A N 1
ATOM 2284 C CA . PHE A 1 307 ? 6.221 -4.566 -10.782 1.00 87.12 307 PHE A CA 1
ATOM 2285 C C . PHE A 1 307 ? 6.063 -5.745 -9.814 1.00 87.12 307 PHE A C 1
ATOM 2287 O O . PHE A 1 307 ? 7.052 -6.370 -9.448 1.00 87.12 307 PHE A O 1
ATOM 2294 N N . THR A 1 308 ? 4.847 -6.075 -9.371 1.00 80.62 308 THR A N 1
ATOM 2295 C CA . THR A 1 308 ? 4.651 -7.084 -8.318 1.00 80.62 308 THR A CA 1
ATOM 2296 C C . THR A 1 308 ? 4.684 -8.514 -8.854 1.00 80.62 308 THR A C 1
ATOM 2298 O O . THR A 1 308 ? 5.286 -9.373 -8.210 1.00 80.62 308 THR A O 1
ATOM 2301 N N . GLN A 1 309 ? 4.099 -8.777 -10.026 1.00 81.62 309 GLN A N 1
ATOM 2302 C CA . GLN A 1 309 ? 3.918 -10.132 -10.568 1.00 81.62 309 GLN A CA 1
ATOM 2303 C C . GLN A 1 309 ? 4.102 -10.193 -12.094 1.00 81.62 309 GLN A C 1
ATOM 2305 O O . GLN A 1 309 ? 3.272 -10.765 -12.796 1.00 81.62 309 GLN A O 1
ATOM 2310 N N . GLN A 1 310 ? 5.208 -9.644 -12.611 1.00 89.81 310 GLN A N 1
ATOM 2311 C CA . GLN A 1 310 ? 5.556 -9.808 -14.025 1.00 89.81 310 GLN A CA 1
ATOM 2312 C C . GLN A 1 310 ? 5.604 -11.301 -14.390 1.00 89.81 310 GLN A C 1
ATOM 2314 O O . GLN A 1 310 ? 6.472 -12.036 -13.927 1.00 89.81 310 GLN A O 1
ATOM 2319 N N . SER A 1 311 ? 4.637 -11.744 -15.188 1.00 88.69 311 SER A N 1
ATOM 2320 C CA . SER A 1 311 ? 4.496 -13.137 -15.639 1.00 88.69 311 SER A CA 1
ATOM 2321 C C . SER A 1 311 ? 4.458 -13.257 -17.161 1.00 88.69 311 SER A C 1
ATOM 2323 O O . SER A 1 311 ? 4.730 -14.323 -17.708 1.00 88.69 311 SER A O 1
ATOM 2325 N N . GLU A 1 312 ? 4.170 -12.154 -17.845 1.00 92.81 312 GLU A N 1
ATOM 2326 C CA . GLU A 1 312 ? 4.132 -12.052 -19.298 1.00 92.81 312 GLU A CA 1
ATOM 2327 C C . GLU A 1 312 ? 5.321 -11.220 -19.796 1.00 92.81 312 GLU A C 1
ATOM 2329 O O . GLU A 1 312 ? 5.813 -10.355 -19.065 1.00 92.81 312 GLU A O 1
ATOM 2334 N N . PRO A 1 313 ? 5.783 -11.426 -21.039 1.00 95.25 313 PRO A N 1
ATOM 2335 C CA . PRO A 1 313 ? 6.670 -10.478 -21.697 1.00 95.25 313 PRO A CA 1
ATOM 2336 C C . PRO A 1 313 ? 6.041 -9.084 -21.764 1.00 95.25 313 PRO A C 1
ATOM 2338 O O . PRO A 1 313 ? 4.821 -8.945 -21.861 1.00 95.25 313 PRO A O 1
ATOM 2341 N N . PHE A 1 314 ? 6.874 -8.051 -21.753 1.00 97.00 314 PHE A N 1
ATOM 2342 C CA . PHE A 1 314 ? 6.423 -6.667 -21.878 1.00 97.00 314 PHE A CA 1
ATOM 2343 C C . PHE A 1 314 ? 7.295 -5.901 -22.868 1.00 97.00 314 PHE A C 1
ATOM 2345 O O . PHE A 1 314 ? 8.433 -6.283 -23.158 1.00 97.00 314 PHE A O 1
ATOM 2352 N N . HIS A 1 315 ? 6.729 -4.827 -23.403 1.00 97.06 315 HIS A N 1
ATOM 2353 C CA . HIS A 1 315 ? 7.341 -4.041 -24.462 1.00 97.06 315 HIS A CA 1
ATOM 2354 C C . HIS A 1 315 ? 7.730 -2.669 -23.937 1.00 97.06 315 HIS A C 1
ATOM 2356 O O . HIS A 1 315 ? 6.960 -2.072 -23.187 1.00 97.06 315 HIS A O 1
ATOM 2362 N N . CYS A 1 316 ? 8.879 -2.152 -24.357 1.00 97.38 316 CYS A N 1
ATOM 2363 C CA . CYS A 1 316 ? 9.269 -0.776 -24.097 1.00 97.38 316 CYS A CA 1
ATOM 2364 C C . CYS A 1 316 ? 9.769 -0.097 -25.368 1.00 97.38 316 CYS A C 1
ATOM 2366 O O . CYS A 1 316 ? 10.645 -0.619 -26.057 1.00 97.38 316 CYS A O 1
ATOM 2368 N N . ASP A 1 317 ? 9.286 1.114 -25.597 1.00 96.62 317 ASP A N 1
ATOM 2369 C CA . ASP A 1 317 ? 9.832 2.046 -26.565 1.00 96.62 317 ASP A CA 1
ATOM 2370 C C . ASP A 1 317 ? 10.724 3.055 -25.849 1.00 96.62 317 ASP A C 1
ATOM 2372 O O . ASP A 1 317 ? 10.365 3.634 -24.821 1.00 96.62 317 ASP A O 1
ATOM 2376 N N . TYR A 1 318 ? 11.907 3.269 -26.408 1.00 94.88 318 TYR A N 1
ATOM 2377 C CA . TYR A 1 318 ? 12.854 4.279 -25.962 1.00 94.88 318 TYR A CA 1
ATOM 2378 C C . TYR A 1 318 ? 13.165 5.220 -27.118 1.00 94.88 318 TYR A C 1
ATOM 2380 O O . TYR A 1 318 ? 13.465 4.772 -28.221 1.00 94.88 318 TYR A O 1
ATOM 2388 N N . TRP A 1 319 ? 13.150 6.527 -26.884 1.00 94.50 319 TRP A N 1
ATOM 2389 C CA . TRP A 1 319 ? 13.563 7.501 -27.892 1.00 94.50 319 TRP A CA 1
ATOM 2390 C C . TRP A 1 319 ? 14.197 8.721 -27.243 1.00 94.50 319 TRP A C 1
ATOM 2392 O O . TRP A 1 319 ? 14.178 8.893 -26.025 1.00 94.50 319 TRP A O 1
ATOM 2402 N N . SER A 1 320 ? 14.783 9.590 -28.058 1.00 94.19 320 SER A N 1
ATOM 2403 C CA . SER A 1 320 ? 15.269 10.879 -27.584 1.00 94.19 320 SER A CA 1
ATOM 2404 C C . SER A 1 320 ? 14.863 11.983 -28.543 1.00 94.19 320 SER A C 1
ATOM 2406 O O . SER A 1 320 ? 14.467 11.721 -29.676 1.00 94.19 320 SER A O 1
ATOM 2408 N N . SER A 1 321 ? 15.036 13.237 -28.137 1.00 94.12 321 SER A N 1
ATOM 2409 C CA . SER A 1 321 ? 14.867 14.379 -29.042 1.00 94.12 321 SER A CA 1
ATOM 2410 C C . SER A 1 321 ? 15.854 14.391 -30.222 1.00 94.12 321 SER A C 1
ATOM 2412 O O . SER A 1 321 ? 15.752 15.255 -31.090 1.00 94.12 321 SER A O 1
ATOM 2414 N N . ARG A 1 322 ? 16.816 13.455 -30.266 1.00 90.12 322 ARG A N 1
ATOM 2415 C CA . ARG A 1 322 ? 17.865 13.356 -31.292 1.00 90.12 322 ARG A CA 1
ATOM 2416 C C . ARG A 1 322 ? 17.947 11.995 -31.984 1.00 90.12 322 ARG A C 1
ATOM 2418 O O . ARG A 1 322 ? 18.756 11.840 -32.894 1.00 90.12 322 ARG A O 1
ATOM 2425 N N . SER A 1 323 ? 17.172 11.002 -31.558 1.00 86.19 323 SER A N 1
ATOM 2426 C CA . SER A 1 323 ? 17.270 9.631 -32.066 1.00 86.19 323 SER A CA 1
ATOM 2427 C C . SER A 1 323 ? 15.887 9.029 -32.296 1.00 86.19 323 SER A C 1
ATOM 2429 O O . SER A 1 323 ? 14.966 9.336 -31.537 1.00 86.19 323 SER A O 1
ATOM 2431 N N . PRO A 1 324 ? 15.735 8.149 -33.303 1.00 89.94 324 PRO A N 1
ATOM 2432 C CA . PRO A 1 324 ? 14.476 7.456 -33.537 1.00 89.94 324 PRO A CA 1
ATOM 2433 C C . PRO A 1 324 ? 14.123 6.521 -32.374 1.00 89.94 324 PRO A C 1
ATOM 2435 O O . PRO A 1 324 ? 14.946 6.252 -31.493 1.00 89.94 324 PRO A O 1
ATOM 2438 N N . VAL A 1 325 ? 12.890 6.017 -32.416 1.00 92.50 325 VAL A N 1
ATOM 2439 C CA . VAL A 1 325 ? 12.379 5.026 -31.469 1.00 92.50 325 VAL A CA 1
ATOM 2440 C C . VAL A 1 325 ? 13.151 3.714 -31.599 1.00 92.50 325 VAL A C 1
ATOM 2442 O O . VAL A 1 325 ? 13.386 3.210 -32.699 1.00 92.50 325 VAL A O 1
ATOM 2445 N N . ILE A 1 326 ? 13.539 3.172 -30.451 1.00 91.62 326 ILE A N 1
ATOM 2446 C CA . ILE A 1 326 ? 14.121 1.852 -30.262 1.00 91.62 326 ILE A CA 1
ATOM 2447 C C . ILE A 1 326 ? 13.098 1.025 -29.497 1.00 91.62 326 ILE A C 1
ATOM 2449 O O . ILE A 1 326 ? 12.860 1.256 -28.312 1.00 91.62 326 ILE A O 1
ATOM 2453 N N . SER A 1 327 ? 12.528 0.048 -30.189 1.00 93.94 327 SER A N 1
ATOM 2454 C CA . SER A 1 327 ? 11.558 -0.882 -29.625 1.00 93.94 327 SER A CA 1
ATOM 2455 C C . SER A 1 327 ? 12.268 -2.097 -29.027 1.00 93.94 327 SER A C 1
ATOM 2457 O O . SER A 1 327 ? 13.187 -2.669 -29.635 1.00 93.94 327 SER A O 1
ATOM 2459 N N . MET A 1 328 ? 11.861 -2.470 -27.816 1.00 94.69 328 MET A N 1
ATOM 2460 C CA . MET A 1 328 ? 12.528 -3.459 -26.971 1.00 94.69 328 MET A CA 1
ATOM 2461 C C . MET A 1 328 ? 11.509 -4.418 -26.361 1.00 94.69 328 MET A C 1
ATOM 2463 O O . MET A 1 328 ? 10.519 -3.985 -25.779 1.00 94.69 328 MET A O 1
ATOM 2467 N N . ASP A 1 329 ? 11.797 -5.715 -26.427 1.00 95.62 329 ASP A N 1
ATOM 2468 C CA . ASP A 1 329 ? 10.988 -6.746 -25.775 1.00 95.62 329 ASP A CA 1
ATOM 2469 C C . ASP A 1 329 ? 11.755 -7.347 -24.599 1.00 95.62 329 ASP A C 1
ATOM 2471 O O . ASP A 1 329 ? 12.899 -7.792 -24.763 1.00 95.62 329 ASP A O 1
ATOM 2475 N N . PHE A 1 330 ? 11.112 -7.405 -23.435 1.00 95.25 330 PHE A N 1
ATOM 2476 C CA . PHE A 1 330 ? 11.667 -7.951 -22.199 1.00 95.25 330 PHE A CA 1
ATOM 2477 C C . PHE A 1 330 ? 10.917 -9.208 -21.766 1.00 95.25 330 PHE A C 1
ATOM 2479 O O . PHE A 1 330 ? 9.703 -9.320 -21.942 1.00 95.25 330 PHE A O 1
ATOM 2486 N N . GLN A 1 331 ? 11.659 -10.166 -21.212 1.00 91.00 331 GLN A N 1
ATOM 2487 C CA . GLN A 1 331 ? 11.110 -11.384 -20.616 1.00 91.00 331 GLN A CA 1
ATOM 2488 C C . GLN A 1 331 ? 10.995 -11.219 -19.086 1.00 91.00 331 GLN A C 1
ATOM 2490 O O . GLN A 1 331 ? 11.805 -10.475 -18.523 1.00 91.00 331 GLN A O 1
ATOM 2495 N N . PRO A 1 332 ? 9.991 -11.854 -18.445 1.00 85.44 332 PRO A N 1
ATOM 2496 C CA . PRO A 1 332 ? 9.736 -11.760 -17.004 1.00 85.44 332 PRO A CA 1
ATOM 2497 C C . PRO A 1 332 ? 10.879 -12.277 -16.123 1.00 85.44 332 PRO A C 1
ATOM 2499 O O . PRO A 1 332 ? 11.606 -13.202 -16.559 1.00 85.44 332 PRO A O 1
#